Protein AF-A0A1Q3KNB9-F1 (afdb_monomer)

Foldseek 3Di:
DDPVLVVCLDPVQQDPQWAWDQAQDPQWTWTAHNVNQKIKIKGFAQAQAKDKDKDQQVQFPDFPDDKWKFKDAPPGRRHTDDQWDDDPRIIIHIAGHRMMMMIITGTHHPPDPPPDDDAPFKWWKAALVDSQWTWFADPFFIFIAGDAFPPQRRIWGWDDDPNFTWIATSVQWTFFDPVDFTITTHHDDDDQRRGWHWDDPPPQKTFTARSVNRWTWAFVVLDNDGGTTTTTHHCDDDPSNSRRIIHIDGHDDFDQDDDDDDEDAQDDDDDQWHWAAEAQWIKIFRRNWAFQWKWKAAPVRTTRDIDGDDDGMDIGGHHFHWIWIWTDTPPDPHIHIYIYGHD

Secondary structure (DSSP, 8-state):
--HHHHHHHHHTTS-TT-EEE--S-TTEEEEE-TTSSEEEEEEEE-SSS-EEEEEE-TTSSEESS--EEEEESSS-SSEEE--EEEETTEEEEEE-TTEEEEEEEEEE--S----S--TT-EEEEEETTEEEEEEEEETTEEEEEE--TT-TTT-EEEEEETTEEEEEETTS-EEE--SSSB-EEE-----GGG-EEEEE-STTEEEEEETTTS-EEEEGGG---TTPBEEEE---SSGGGGGG-EEEEEPPPPPBPP-----EE--SS--SEEEEEETTEEEEEESSS-EEEEEEEETT-BEEEEEE--SSEEEEE--SEEEEEEEEETT-SSPEEEEEEE-

Structure (mmCIF, N/CA/C/O backbone):
data_AF-A0A1Q3KNB9-F1
#
_entry.id   AF-A0A1Q3KNB9-F1
#
loop_
_atom_site.group_PDB
_atom_site.id
_atom_site.type_symbol
_atom_site.label_atom_id
_atom_site.label_alt_id
_atom_site.label_comp_id
_atom_site.label_asym_id
_atom_site.label_entity_id
_atom_site.label_seq_id
_atom_site.pdbx_PDB_ins_code
_atom_site.Cartn_x
_atom_site.Cartn_y
_atom_site.Cartn_z
_atom_site.occupancy
_atom_site.B_iso_or_equiv
_atom_site.auth_seq_id
_atom_site.auth_comp_id
_atom_site.auth_asym_id
_atom_site.auth_atom_id
_atom_site.pdbx_PDB_model_num
ATOM 1 N N . MET A 1 1 ? -2.555 -6.140 28.433 1.00 70.81 1 MET A N 1
ATOM 2 C CA . MET A 1 1 ? -3.844 -6.568 27.838 1.00 70.81 1 MET A CA 1
ATOM 3 C C . MET A 1 1 ? -4.033 -8.056 28.086 1.00 70.81 1 MET A C 1
ATOM 5 O O . MET A 1 1 ?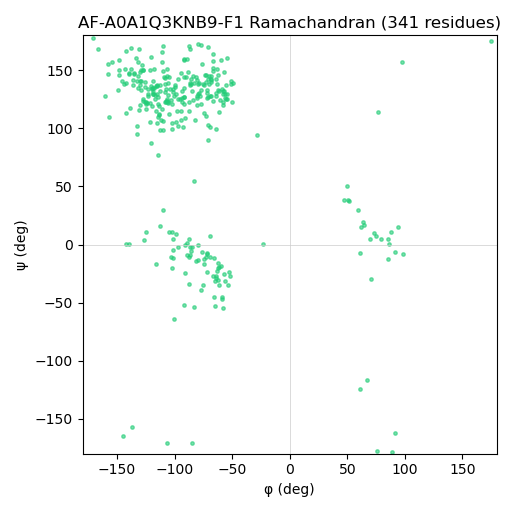 -3.045 -8.778 28.099 1.00 70.81 1 MET A O 1
ATOM 9 N N . LYS A 1 2 ? -5.262 -8.530 28.305 1.00 84.88 2 LYS A N 1
ATOM 10 C CA . LYS A 1 2 ? -5.523 -9.962 28.532 1.00 84.88 2 LYS A CA 1
ATOM 11 C C . LYS A 1 2 ? -5.488 -10.715 27.195 1.00 84.88 2 LYS A C 1
ATOM 13 O O . LYS A 1 2 ? -6.217 -10.350 26.274 1.00 84.88 2 LYS A O 1
ATOM 18 N N . ASN A 1 3 ? -4.697 -11.787 27.111 1.00 88.94 3 ASN A N 1
ATOM 19 C CA . ASN A 1 3 ? -4.468 -12.546 25.869 1.00 88.94 3 ASN A CA 1
ATOM 20 C C . ASN A 1 3 ? -5.758 -13.027 25.185 1.00 88.94 3 ASN A C 1
ATOM 22 O O . ASN A 1 3 ? -5.834 -13.031 23.959 1.00 88.94 3 ASN A O 1
ATOM 26 N N . TYR A 1 4 ? -6.779 -13.387 25.966 1.00 94.12 4 TYR A N 1
ATOM 27 C CA . TYR A 1 4 ? -8.090 -13.777 25.447 1.00 94.12 4 TYR A CA 1
ATOM 28 C C . TYR A 1 4 ? -8.726 -12.671 24.588 1.00 94.12 4 TYR A C 1
ATOM 30 O O . TYR A 1 4 ? -9.025 -12.894 23.418 1.00 94.12 4 TYR A O 1
ATOM 38 N N . TYR A 1 5 ? -8.857 -11.455 25.129 1.00 95.88 5 TYR A N 1
ATOM 39 C CA . TYR A 1 5 ? -9.492 -10.332 24.429 1.00 95.88 5 TYR A CA 1
ATOM 40 C C . TYR A 1 5 ? -8.637 -9.782 23.286 1.00 95.88 5 TYR A C 1
ATOM 42 O O . TYR A 1 5 ? -9.179 -9.189 22.360 1.00 95.88 5 TYR A O 1
ATOM 50 N N . VAL A 1 6 ? -7.317 -9.987 23.322 1.00 94.44 6 VAL A N 1
ATOM 51 C CA . VAL A 1 6 ? -6.433 -9.701 22.182 1.00 94.44 6 VAL A CA 1
ATOM 52 C C . VAL A 1 6 ? -6.767 -10.629 21.018 1.00 94.44 6 VAL A C 1
ATOM 54 O O . VAL A 1 6 ? -7.070 -10.155 19.931 1.00 94.44 6 VAL A O 1
ATOM 57 N N . ARG A 1 7 ? -6.795 -11.949 21.243 1.00 95.12 7 ARG A N 1
ATOM 58 C CA . ARG A 1 7 ? -7.129 -12.928 20.191 1.00 95.12 7 ARG A CA 1
ATOM 59 C C . ARG A 1 7 ? -8.572 -12.792 19.708 1.00 95.12 7 ARG A C 1
ATOM 61 O O . ARG A 1 7 ? -8.845 -13.038 18.532 1.00 95.12 7 ARG A O 1
ATOM 68 N N . GLN A 1 8 ? -9.482 -12.376 20.589 1.00 96.62 8 GLN A N 1
ATOM 69 C CA . GLN A 1 8 ? -10.882 -12.138 20.244 1.00 96.62 8 GLN A CA 1
ATOM 70 C C . GLN A 1 8 ? -11.044 -11.036 19.186 1.00 96.62 8 GLN A C 1
ATOM 72 O O . GLN A 1 8 ? -11.902 -11.184 18.324 1.00 96.62 8 GLN A O 1
ATOM 77 N N . GLN A 1 9 ? -10.199 -9.995 19.186 1.00 97.75 9 GLN A N 1
ATOM 78 C CA . GLN A 1 9 ? -10.240 -8.928 18.168 1.00 97.75 9 GLN A CA 1
ATOM 79 C C . GLN A 1 9 ? -9.954 -9.430 16.745 1.00 97.75 9 GLN A C 1
ATOM 81 O O . GLN A 1 9 ? -10.352 -8.799 15.780 1.00 97.75 9 GLN A O 1
ATOM 86 N N . PHE A 1 10 ? -9.317 -10.590 16.597 1.00 96.62 10 PHE A N 1
ATOM 87 C CA . PHE A 1 10 ? -9.066 -11.193 15.289 1.00 96.62 10 PHE A CA 1
ATOM 88 C C . PHE A 1 10 ? -10.078 -12.304 15.014 1.00 96.62 10 PHE A C 1
ATOM 90 O O . PHE A 1 10 ? -10.928 -12.192 14.137 1.00 96.62 10 PHE A O 1
ATOM 97 N N . SER A 1 11 ? -10.028 -13.361 15.825 1.00 94.69 11 SER A N 1
ATOM 98 C CA . SER A 1 11 ? -10.748 -14.619 15.579 1.00 94.69 11 SER A CA 1
ATOM 99 C C . SER A 1 11 ? -12.273 -14.497 15.584 1.00 94.69 11 SER A C 1
ATOM 101 O O . SER A 1 11 ? -12.941 -15.285 14.924 1.00 94.69 11 SER A O 1
ATOM 103 N N . ARG A 1 12 ? -12.842 -13.519 16.305 1.00 95.56 12 ARG A N 1
ATOM 104 C CA . ARG A 1 12 ? -14.296 -13.299 16.320 1.00 95.56 12 ARG A CA 1
ATOM 105 C C . ARG A 1 12 ? -14.797 -12.633 15.041 1.00 95.56 12 ARG A C 1
ATOM 107 O O . ARG A 1 12 ? -15.922 -12.899 14.633 1.00 95.56 12 ARG A O 1
ATOM 114 N N . TYR A 1 13 ? -14.000 -11.737 14.465 1.00 97.31 13 TYR A N 1
ATOM 115 C CA . TYR A 1 13 ? -14.427 -10.869 13.366 1.00 97.31 13 TYR A CA 1
ATOM 116 C C . TYR A 1 13 ? -13.908 -11.337 12.005 1.00 97.31 13 TYR A C 1
ATOM 118 O O . TYR A 1 13 ? -14.495 -10.991 10.989 1.00 97.31 13 TYR A O 1
ATOM 126 N N . ILE A 1 14 ? -12.858 -12.160 11.980 1.00 97.06 14 ILE A N 1
ATOM 127 C CA . ILE A 1 14 ? -12.287 -12.763 10.772 1.00 97.06 14 ILE A CA 1
ATOM 128 C C . ILE A 1 14 ? -12.497 -14.286 10.857 1.00 97.06 14 ILE A C 1
ATOM 130 O O . ILE A 1 14 ? -11.579 -15.014 11.249 1.00 97.06 14 ILE A O 1
ATOM 134 N N . PRO A 1 15 ? -13.721 -14.784 10.596 1.00 94.94 15 PRO A N 1
ATOM 135 C CA . PRO A 1 15 ? -14.014 -16.212 10.645 1.00 94.94 15 PRO A CA 1
ATOM 136 C C . PRO A 1 15 ? -13.372 -16.966 9.470 1.00 94.94 15 PRO A C 1
ATOM 138 O O . PRO A 1 15 ? -12.881 -16.381 8.502 1.00 94.94 15 PRO A O 1
ATOM 141 N N . ALA A 1 16 ? -13.410 -18.298 9.531 1.00 95.12 16 ALA A N 1
ATOM 142 C CA . ALA A 1 16 ? -12.996 -19.137 8.411 1.00 95.12 16 ALA A CA 1
ATOM 143 C C . ALA A 1 16 ? -13.777 -18.773 7.132 1.00 95.12 16 ALA A C 1
ATOM 145 O O . ALA A 1 16 ? -14.986 -18.547 7.179 1.00 95.12 16 ALA A O 1
ATOM 146 N N . GLY A 1 17 ? -13.075 -18.710 5.999 1.00 93.62 17 GLY A N 1
ATOM 147 C CA . GLY A 1 17 ? -13.625 -18.257 4.715 1.00 93.62 17 GLY A CA 1
ATOM 148 C C . GLY A 1 17 ? -13.459 -16.758 4.442 1.00 93.62 17 GLY A C 1
ATOM 149 O O . GLY A 1 17 ? -13.748 -16.316 3.335 1.00 93.62 17 GLY A O 1
ATOM 150 N N . SER A 1 18 ? -12.970 -15.972 5.407 1.00 95.31 18 SER A N 1
ATOM 151 C CA . SER A 1 18 ? -12.578 -14.584 5.160 1.00 95.31 18 SER A CA 1
ATOM 152 C C . SER A 1 18 ? -11.431 -14.482 4.154 1.00 95.31 18 SER A C 1
ATOM 154 O O . SER A 1 18 ? -10.518 -15.309 4.142 1.00 95.31 18 SER A O 1
ATOM 156 N N . ARG A 1 19 ? -11.448 -13.418 3.346 1.00 91.12 19 ARG A N 1
ATOM 157 C CA . ARG A 1 19 ? -10.404 -13.127 2.354 1.00 91.12 19 ARG A CA 1
ATOM 158 C C . ARG A 1 19 ? -9.611 -11.896 2.766 1.00 91.12 19 ARG A C 1
ATOM 160 O O . ARG A 1 19 ? -10.180 -10.808 2.825 1.00 91.12 19 ARG A O 1
ATOM 167 N N . PHE A 1 20 ? -8.320 -12.065 3.033 1.00 90.00 20 PHE A N 1
ATOM 168 C CA . PHE A 1 20 ? -7.433 -10.962 3.400 1.00 90.00 20 PHE A CA 1
ATOM 169 C C . PHE A 1 20 ? -7.221 -9.981 2.248 1.00 90.00 20 PHE A C 1
ATOM 171 O O . PHE A 1 20 ? -7.232 -10.361 1.078 1.00 90.00 20 PHE A O 1
ATOM 178 N N . LEU A 1 21 ? -7.016 -8.719 2.610 1.00 85.69 21 LEU A N 1
ATOM 179 C CA . LEU A 1 21 ? -6.666 -7.643 1.697 1.00 85.69 21 LEU A CA 1
ATOM 180 C C . LEU A 1 21 ? -5.271 -7.136 2.034 1.00 85.69 21 LEU A C 1
ATOM 182 O O . LEU A 1 21 ? -4.946 -6.925 3.204 1.00 85.69 21 LEU A O 1
ATOM 186 N N . ALA A 1 22 ? -4.461 -6.910 1.003 1.00 81.12 22 ALA A N 1
ATOM 187 C CA . ALA A 1 22 ? -3.197 -6.219 1.174 1.00 81.12 22 ALA A CA 1
ATOM 188 C C . ALA A 1 22 ? -3.456 -4.746 1.502 1.00 81.12 22 ALA A C 1
ATOM 190 O O . ALA A 1 22 ? -4.187 -4.055 0.791 1.00 81.12 22 ALA A O 1
ATOM 191 N N . ILE A 1 23 ? -2.841 -4.273 2.583 1.00 82.25 23 ILE A N 1
ATOM 192 C CA . ILE A 1 23 ? -2.896 -2.879 3.011 1.00 82.25 23 ILE A CA 1
ATOM 193 C C . ILE A 1 23 ? -1.471 -2.390 3.252 1.00 82.25 23 ILE A C 1
ATOM 195 O O . ILE A 1 23 ? -0.761 -3.050 4.006 1.00 82.25 23 ILE A O 1
ATOM 199 N N . PRO A 1 24 ? -1.142 -1.200 2.714 1.00 79.06 24 PRO A N 1
ATOM 200 C CA . PRO A 1 24 ? -0.106 -0.239 3.067 1.00 79.06 24 PRO A CA 1
ATOM 201 C C . PRO A 1 24 ? 0.554 -0.120 4.441 1.00 79.06 24 PRO A C 1
ATOM 203 O O . PRO A 1 24 ? 1.171 0.915 4.679 1.00 79.06 24 PRO A O 1
ATOM 206 N N . ASN A 1 25 ? 0.191 -0.947 5.422 1.00 81.31 25 ASN A N 1
ATOM 207 C CA . ASN A 1 25 ? 0.235 -0.583 6.832 1.00 81.31 25 ASN A CA 1
ATOM 208 C C . ASN A 1 25 ? 0.325 -1.812 7.752 1.00 81.31 25 ASN A C 1
ATOM 210 O O . ASN A 1 25 ? -0.654 -2.526 7.952 1.00 81.31 25 ASN A O 1
ATOM 214 N N . ASN A 1 26 ? 1.475 -2.006 8.388 1.00 81.81 26 ASN A N 1
ATOM 215 C CA . ASN A 1 26 ? 1.758 -3.088 9.336 1.00 81.81 26 ASN A CA 1
ATOM 216 C C . ASN A 1 26 ? 1.011 -3.000 10.670 1.00 81.81 26 ASN A C 1
ATOM 218 O O . ASN A 1 26 ? 1.030 -3.956 11.446 1.00 81.81 26 ASN A O 1
ATOM 222 N N . GLN A 1 27 ? 0.359 -1.876 10.957 1.00 88.25 27 GLN A N 1
ATOM 223 C CA . GLN A 1 27 ? -0.501 -1.715 12.122 1.00 88.25 27 GLN A CA 1
ATOM 224 C C . GLN A 1 27 ? -1.950 -2.085 11.805 1.00 88.25 27 GLN A C 1
ATOM 226 O O . GLN A 1 27 ? -2.795 -2.008 12.694 1.00 88.25 27 GLN A O 1
ATOM 231 N N . MET A 1 28 ? -2.265 -2.482 10.569 1.00 90.69 28 MET A N 1
ATOM 232 C CA . MET A 1 28 ? -3.614 -2.847 10.165 1.00 90.69 28 MET A CA 1
ATOM 233 C C . MET A 1 28 ? -3.650 -4.185 9.437 1.00 90.69 28 MET A C 1
ATOM 235 O O . MET A 1 28 ? -2.815 -4.512 8.602 1.00 90.69 28 MET A O 1
ATOM 239 N N . LEU A 1 29 ? -4.691 -4.947 9.735 1.00 93.44 29 LEU A N 1
ATOM 240 C CA . LEU A 1 29 ? -5.083 -6.132 8.992 1.00 93.44 29 LEU A CA 1
ATOM 241 C C . LEU A 1 29 ? -6.488 -5.899 8.467 1.00 93.44 29 LEU A C 1
ATOM 243 O O . LEU A 1 29 ? -7.345 -5.471 9.238 1.00 93.44 29 LEU A O 1
ATOM 247 N N . ALA A 1 30 ? -6.747 -6.222 7.203 1.00 93.69 30 ALA A N 1
ATOM 248 C CA . ALA A 1 30 ? -8.111 -6.229 6.704 1.00 93.69 30 ALA A CA 1
ATOM 249 C C . ALA A 1 30 ? -8.483 -7.513 5.992 1.00 93.69 30 ALA A C 1
ATOM 251 O O . ALA A 1 30 ? -7.654 -8.171 5.364 1.00 93.69 30 ALA A O 1
ATOM 252 N N . ALA A 1 31 ? -9.765 -7.836 6.082 1.00 95.38 31 ALA A N 1
ATOM 253 C CA . ALA A 1 31 ? -10.358 -8.950 5.381 1.00 95.38 31 ALA A CA 1
ATOM 254 C C . ALA A 1 31 ? -11.809 -8.651 5.020 1.00 95.38 31 ALA A C 1
ATOM 256 O O . ALA A 1 31 ? -12.520 -7.964 5.754 1.00 95.38 31 ALA A O 1
ATOM 257 N N . PHE A 1 32 ? -12.269 -9.228 3.917 1.00 93.81 32 PHE A N 1
ATOM 258 C CA . PHE A 1 32 ? -13.696 -9.405 3.703 1.00 93.81 32 PHE A CA 1
ATOM 259 C C . PHE A 1 32 ? -14.230 -10.520 4.600 1.00 93.81 32 PHE A C 1
ATOM 261 O O . PHE A 1 32 ? -13.553 -11.529 4.840 1.00 93.81 32 PHE A O 1
ATOM 268 N N . THR A 1 33 ? -15.468 -10.366 5.059 1.00 94.88 33 THR A N 1
ATOM 269 C CA . THR A 1 33 ? -16.251 -11.487 5.588 1.00 94.88 33 THR A CA 1
ATOM 270 C C . THR A 1 33 ? -16.440 -12.565 4.512 1.00 94.88 33 THR A C 1
ATOM 272 O O . THR A 1 33 ? -16.339 -12.260 3.321 1.00 94.88 33 THR A O 1
ATOM 275 N N . PRO A 1 34 ? -16.733 -13.825 4.888 1.00 93.94 34 PRO A N 1
ATOM 276 C CA . PRO A 1 34 ? -16.958 -14.898 3.914 1.00 93.94 34 PRO A CA 1
ATOM 277 C C . PRO A 1 34 ? -18.071 -14.595 2.899 1.00 93.94 34 PRO A C 1
ATOM 279 O O . PRO A 1 34 ? -17.991 -15.019 1.752 1.00 93.94 34 PRO A O 1
ATOM 282 N N . SER A 1 35 ? -19.094 -13.838 3.304 1.00 92.12 35 SER A N 1
ATOM 283 C CA . SER A 1 35 ? -20.177 -13.369 2.430 1.00 92.12 35 SER A CA 1
ATOM 284 C C . SER A 1 35 ? -19.761 -12.228 1.494 1.00 92.12 35 SER A C 1
ATOM 286 O O . SER A 1 35 ? -20.464 -11.953 0.526 1.00 92.12 35 SER A O 1
ATOM 288 N N . GLY A 1 36 ? -18.644 -11.546 1.770 1.00 90.69 36 GLY A N 1
ATOM 289 C CA . GLY A 1 36 ? -18.188 -10.378 1.014 1.00 90.69 36 GLY A CA 1
ATOM 290 C C . GLY A 1 36 ? -19.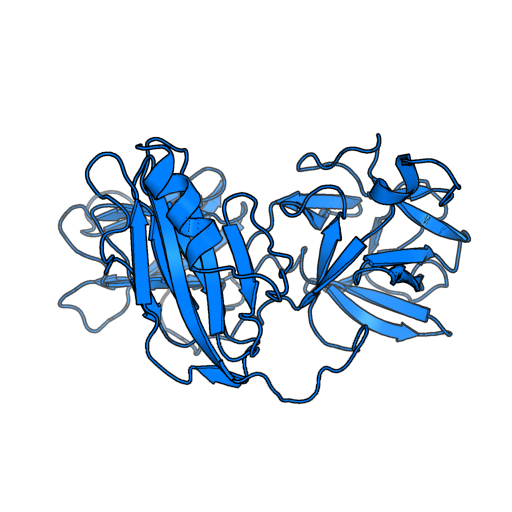001 -9.100 1.256 1.00 90.69 36 GLY A C 1
ATOM 291 O O . GLY A 1 36 ? -18.805 -8.121 0.540 1.00 90.69 36 GLY A O 1
ATOM 292 N N . ASP A 1 37 ? -19.895 -9.095 2.247 1.00 93.50 37 ASP A N 1
ATOM 293 C CA . ASP A 1 37 ? -20.788 -7.970 2.577 1.00 93.50 37 ASP A CA 1
ATOM 294 C C . ASP A 1 37 ? -20.181 -6.949 3.550 1.00 93.50 37 ASP A C 1
ATOM 296 O O . ASP A 1 37 ? -20.750 -5.881 3.779 1.00 93.50 37 ASP A O 1
ATOM 300 N N . SER A 1 38 ? -19.040 -7.279 4.154 1.00 95.81 38 SER A N 1
ATOM 301 C CA . SER A 1 38 ? -18.413 -6.452 5.173 1.00 95.81 38 SER A CA 1
ATOM 302 C C . SER A 1 38 ? -16.901 -6.481 5.033 1.00 95.81 38 SER A C 1
ATOM 304 O O . SER A 1 38 ? -16.286 -7.529 4.827 1.00 95.81 38 SER A O 1
ATOM 306 N N . LEU A 1 39 ? -16.300 -5.310 5.205 1.00 96.19 39 LEU A N 1
ATOM 307 C CA . LEU A 1 39 ? -14.877 -5.143 5.427 1.00 96.19 39 LEU A CA 1
ATOM 308 C C . LEU A 1 39 ? -14.619 -5.140 6.936 1.00 96.19 39 LEU A C 1
ATOM 310 O O . LEU A 1 39 ? -15.211 -4.357 7.679 1.00 96.19 39 LEU A O 1
ATOM 314 N N . VAL A 1 40 ? -13.716 -5.998 7.388 1.00 97.94 40 VAL A N 1
ATOM 315 C CA . VAL A 1 40 ? -13.225 -6.028 8.765 1.00 97.94 40 VAL A CA 1
ATOM 316 C C . VAL A 1 40 ? -11.813 -5.480 8.766 1.00 97.94 40 VAL A C 1
ATOM 318 O O . VAL A 1 40 ? -10.971 -5.991 8.035 1.00 97.94 40 VAL A O 1
ATOM 321 N N . VAL A 1 41 ? -11.553 -4.464 9.588 1.00 97.12 41 VAL A N 1
ATOM 322 C CA . VAL A 1 41 ? -10.218 -3.889 9.779 1.00 97.12 41 VAL A CA 1
ATOM 323 C C . VAL A 1 41 ? -9.832 -3.984 11.246 1.00 97.12 41 VAL A C 1
ATOM 325 O O . VAL A 1 41 ? -10.522 -3.447 12.107 1.00 97.12 41 VAL A O 1
ATOM 328 N N . VAL A 1 42 ? -8.718 -4.648 11.537 1.00 97.62 42 VAL A N 1
ATOM 329 C CA . VAL A 1 42 ? -8.130 -4.729 12.875 1.00 97.62 42 VAL A CA 1
ATOM 330 C C . VAL A 1 42 ? -6.917 -3.811 12.917 1.00 97.62 42 VAL A C 1
ATOM 332 O O . VAL A 1 42 ? -5.918 -4.084 12.258 1.00 97.62 42 VAL A O 1
ATOM 335 N N . ALA A 1 43 ? -7.004 -2.729 13.687 1.00 95.94 43 ALA A N 1
ATOM 336 C CA . ALA A 1 43 ? -5.924 -1.774 13.897 1.00 95.94 43 ALA A CA 1
ATOM 337 C C . ALA A 1 43 ? -5.234 -2.025 15.245 1.00 95.94 43 ALA A C 1
ATOM 339 O O . ALA A 1 43 ? -5.887 -2.087 16.290 1.00 95.94 43 ALA A O 1
ATOM 340 N N . VAL A 1 44 ? -3.910 -2.155 15.228 1.00 94.69 44 VAL A N 1
ATOM 341 C CA . VAL A 1 44 ? -3.060 -2.443 16.386 1.00 94.69 44 VAL A CA 1
ATOM 342 C C . VAL A 1 44 ? -2.181 -1.235 16.677 1.00 94.69 44 VAL A C 1
ATOM 344 O O . VAL A 1 44 ? -1.240 -0.943 15.946 1.00 94.69 44 VAL A O 1
ATOM 347 N N . ASN A 1 45 ? -2.426 -0.579 17.806 1.00 93.12 45 ASN A N 1
ATOM 348 C CA . ASN A 1 45 ? -1.534 0.445 18.322 1.00 93.12 45 ASN A CA 1
ATOM 349 C C . ASN A 1 45 ? -0.699 -0.133 19.468 1.00 93.12 45 ASN A C 1
ATOM 351 O O . ASN A 1 45 ? -1.147 -0.246 20.610 1.00 93.12 45 ASN A O 1
ATOM 355 N N . ASN A 1 46 ? 0.535 -0.512 19.150 1.00 90.25 46 ASN A N 1
ATOM 356 C CA . ASN A 1 46 ? 1.521 -1.015 20.105 1.00 90.25 46 ASN A CA 1
ATOM 357 C C . ASN A 1 46 ? 2.380 0.096 20.738 1.00 90.25 46 ASN A C 1
ATOM 359 O O . ASN A 1 46 ? 3.257 -0.215 21.547 1.00 90.25 46 ASN A O 1
ATOM 363 N N . THR A 1 47 ? 2.127 1.359 20.392 1.00 86.88 47 THR A N 1
ATOM 364 C CA . THR A 1 47 ? 2.859 2.522 20.900 1.00 86.88 47 THR A CA 1
ATOM 365 C C . THR A 1 47 ? 2.262 3.033 22.213 1.00 86.88 47 THR A C 1
ATOM 367 O O . THR A 1 47 ? 1.156 2.651 22.611 1.00 86.88 47 THR A O 1
ATOM 370 N N . ASP A 1 48 ? 2.991 3.929 22.876 1.00 83.19 48 ASP A N 1
ATOM 371 C CA . ASP A 1 48 ? 2.543 4.616 24.093 1.00 83.19 48 ASP A CA 1
ATOM 372 C C . ASP A 1 48 ? 1.746 5.903 23.807 1.00 83.19 48 ASP A C 1
ATOM 374 O O . ASP A 1 48 ? 1.339 6.604 24.730 1.00 83.19 48 ASP A O 1
ATOM 378 N N . MET A 1 49 ? 1.473 6.197 22.532 1.00 78.31 49 MET A N 1
ATOM 379 C CA . MET A 1 49 ? 0.722 7.372 22.090 1.00 78.31 49 MET A CA 1
ATOM 380 C C . MET A 1 49 ? -0.557 6.958 21.366 1.00 78.31 49 MET A C 1
ATOM 382 O O . MET A 1 49 ? -0.618 5.905 20.742 1.00 78.31 49 MET A O 1
ATOM 386 N N . SER A 1 50 ? -1.601 7.788 21.419 1.00 80.25 50 SER A N 1
ATOM 387 C CA . SER A 1 50 ? -2.790 7.574 20.585 1.00 80.25 50 SER A CA 1
ATOM 388 C C . SER A 1 50 ? -2.451 7.806 19.111 1.00 80.25 50 SER A C 1
ATOM 390 O O . SER A 1 50 ? -1.738 8.753 18.787 1.00 80.25 50 SER A O 1
ATOM 392 N N . GLN A 1 51 ? -3.025 6.996 18.226 1.00 79.19 51 GLN A N 1
ATOM 393 C CA . GLN A 1 51 ? -2.928 7.149 16.776 1.00 79.19 51 GLN A CA 1
ATOM 394 C C . GLN A 1 51 ? -4.322 7.332 16.161 1.00 79.19 51 GLN A C 1
ATOM 396 O O . GLN A 1 51 ? -5.344 7.044 16.793 1.00 79.19 51 GLN A O 1
ATOM 401 N N . VAL A 1 52 ? -4.363 7.860 14.938 1.00 77.81 52 VAL A N 1
ATOM 402 C CA . VAL A 1 52 ? -5.570 7.948 14.112 1.00 77.81 52 VAL A CA 1
ATOM 403 C C . VAL A 1 52 ? -5.235 7.339 12.761 1.00 77.81 52 VAL A C 1
ATOM 405 O O . VAL A 1 52 ? -4.297 7.779 12.100 1.00 77.81 52 VAL A O 1
ATOM 408 N N . HIS A 1 53 ? -6.000 6.330 12.359 1.00 82.44 53 HIS A N 1
ATOM 409 C CA . HIS A 1 53 ? -5.893 5.721 11.039 1.00 82.44 53 HIS A CA 1
ATOM 410 C C . HIS A 1 53 ? -7.011 6.258 10.150 1.00 82.44 53 HIS A C 1
ATOM 412 O O . HIS A 1 53 ? -8.161 6.316 10.582 1.00 82.44 53 HIS A O 1
ATOM 418 N N . ALA A 1 54 ? -6.676 6.643 8.922 1.00 78.75 54 ALA A N 1
ATOM 419 C CA . ALA A 1 54 ? -7.637 7.044 7.903 1.00 78.75 54 ALA A CA 1
ATOM 420 C C . ALA A 1 54 ? -7.746 5.928 6.860 1.00 78.75 54 ALA A C 1
ATOM 422 O O . ALA A 1 54 ? -6.743 5.520 6.276 1.00 78.75 54 ALA A O 1
ATOM 423 N N . MET A 1 55 ? -8.958 5.426 6.648 1.00 83.25 55 MET A N 1
ATOM 424 C CA . MET A 1 55 ? -9.251 4.361 5.692 1.00 83.25 55 MET A CA 1
ATOM 425 C C . MET A 1 55 ? -10.114 4.949 4.583 1.00 83.25 55 MET A C 1
ATOM 427 O O . MET A 1 55 ? -11.262 5.310 4.838 1.00 83.25 55 MET A O 1
ATOM 431 N N . ASP A 1 56 ? -9.580 5.068 3.369 1.00 79.50 56 ASP A N 1
ATOM 432 C CA . ASP A 1 56 ? -10.400 5.472 2.229 1.00 79.50 56 ASP A CA 1
ATOM 433 C C . ASP A 1 56 ? -11.190 4.275 1.693 1.00 79.50 56 ASP A C 1
ATOM 435 O O . ASP A 1 56 ? -10.631 3.263 1.272 1.00 79.50 56 ASP A O 1
ATOM 439 N N . LEU A 1 57 ? -12.511 4.409 1.725 1.00 84.38 57 LEU A N 1
ATOM 440 C CA . LEU A 1 57 ? -13.483 3.421 1.281 1.00 84.38 57 LEU A CA 1
ATOM 441 C C . LEU A 1 57 ? -13.994 3.722 -0.136 1.00 84.38 57 LEU A C 1
ATOM 443 O O . LEU A 1 57 ? -14.940 3.085 -0.588 1.00 84.38 57 LEU A O 1
ATOM 447 N N . SER A 1 58 ? -13.386 4.681 -0.846 1.00 78.69 58 SER A N 1
ATOM 448 C CA . SER A 1 58 ? -13.786 5.099 -2.199 1.00 78.69 58 SER A CA 1
ATOM 449 C C . SER A 1 58 ? -13.688 4.000 -3.260 1.00 78.69 58 SER A C 1
ATOM 451 O O . SER A 1 58 ? -14.328 4.106 -4.302 1.00 78.69 58 SER A O 1
ATOM 453 N N . LEU A 1 59 ? -12.917 2.939 -2.997 1.00 78.12 59 LEU A N 1
ATOM 454 C CA . LEU A 1 59 ? -12.831 1.760 -3.863 1.00 78.12 59 LEU A CA 1
ATOM 455 C C . LEU A 1 59 ? -14.071 0.856 -3.780 1.00 78.12 59 LEU A C 1
ATOM 457 O O . LEU A 1 59 ? -14.218 -0.050 -4.599 1.00 78.12 59 LEU A O 1
ATOM 461 N N . PHE A 1 60 ? -14.938 1.065 -2.787 1.00 84.56 60 PHE A N 1
ATOM 462 C CA . PHE A 1 60 ? -16.206 0.359 -2.658 1.00 84.56 60 PHE A CA 1
ATOM 463 C C . PHE A 1 60 ? -17.329 1.172 -3.290 1.00 84.56 60 PHE A C 1
ATOM 465 O O . PHE A 1 60 ? -17.340 2.400 -3.221 1.00 84.56 60 PHE A O 1
ATOM 472 N N . LYS A 1 61 ? -18.322 0.470 -3.841 1.00 86.44 61 LYS A N 1
ATOM 473 C CA . LYS A 1 61 ? -19.486 1.093 -4.473 1.00 86.44 61 LYS A CA 1
ATOM 474 C C . LYS A 1 61 ? -20.236 1.991 -3.492 1.00 86.44 61 LYS A C 1
ATOM 476 O O . LYS A 1 61 ? -20.605 3.116 -3.816 1.00 86.44 61 LYS A O 1
ATOM 481 N N . SER A 1 62 ? -20.485 1.473 -2.292 1.00 88.06 62 SER A N 1
ATOM 482 C CA . SER A 1 62 ? -21.135 2.203 -1.205 1.00 88.06 62 SER A CA 1
ATOM 483 C C . SER A 1 62 ? -20.989 1.460 0.120 1.00 88.06 62 SER A C 1
ATOM 485 O O . SER A 1 62 ? -20.645 0.279 0.154 1.00 88.06 62 SER A O 1
ATOM 487 N N . LEU A 1 63 ? -21.322 2.134 1.220 1.00 92.44 63 LEU A N 1
ATOM 488 C CA . LEU A 1 63 ? -21.588 1.473 2.496 1.00 92.44 63 LEU A CA 1
ATOM 489 C C . LEU A 1 63 ? -23.055 1.033 2.535 1.00 92.44 63 LEU A C 1
ATOM 491 O O . LEU A 1 63 ? -23.931 1.740 2.036 1.00 92.44 63 LEU A O 1
ATOM 495 N N . THR A 1 64 ? -23.323 -0.131 3.119 1.00 94.31 64 THR A N 1
ATOM 496 C CA . THR A 1 64 ? -24.683 -0.695 3.265 1.00 94.31 64 THR A CA 1
ATOM 497 C C . THR A 1 64 ? -25.250 -0.510 4.673 1.00 94.31 64 THR A C 1
ATOM 499 O O . THR A 1 64 ? -26.410 -0.819 4.930 1.00 94.31 64 THR A O 1
ATOM 502 N N . GLY A 1 65 ? -24.445 0.030 5.587 1.00 93.19 65 GLY A N 1
ATOM 503 C CA . GLY A 1 65 ? -24.802 0.279 6.974 1.00 93.19 65 GLY A CA 1
ATOM 504 C C . GLY A 1 65 ? -23.734 1.100 7.688 1.00 93.19 65 GLY A C 1
ATOM 505 O O . GLY A 1 65 ? -22.697 1.444 7.118 1.00 93.19 65 GLY A O 1
ATOM 506 N N . ASN A 1 66 ? -23.991 1.420 8.955 1.00 93.12 66 ASN A N 1
ATOM 507 C CA . ASN A 1 66 ? -23.041 2.173 9.768 1.00 93.12 66 ASN A CA 1
ATOM 508 C C . ASN A 1 66 ? -21.871 1.277 10.204 1.00 93.12 66 ASN A C 1
ATOM 510 O O . ASN A 1 66 ? -22.116 0.150 10.647 1.00 93.12 66 ASN A O 1
ATOM 514 N N . PRO A 1 67 ? -20.621 1.776 10.163 1.00 96.50 67 PRO A N 1
ATOM 515 C CA . PRO A 1 67 ? -19.502 1.085 10.783 1.00 96.50 67 PRO A CA 1
ATOM 516 C C . PRO A 1 67 ? -19.749 0.856 12.277 1.00 96.50 67 PRO A C 1
ATOM 518 O O . PRO A 1 67 ? -20.385 1.663 12.960 1.00 96.50 67 PRO A O 1
ATOM 521 N N . SER A 1 68 ? -19.205 -0.236 12.800 1.00 97.56 68 SER A N 1
ATOM 522 C CA . SER A 1 68 ? -19.186 -0.530 14.232 1.00 97.56 68 SER A CA 1
ATOM 523 C C . SER A 1 68 ? -17.775 -0.897 14.662 1.00 97.56 68 SER A C 1
ATOM 525 O O . SER A 1 68 ? -17.020 -1.450 13.867 1.00 97.56 68 SER A O 1
ATOM 527 N N . ALA A 1 69 ? -17.405 -0.583 15.903 1.00 98.19 69 ALA A N 1
ATOM 528 C CA . ALA A 1 69 ? -16.064 -0.853 16.399 1.00 98.19 69 ALA A CA 1
ATOM 529 C C . ALA A 1 69 ? -16.067 -1.471 17.798 1.00 98.19 69 ALA A C 1
ATOM 531 O O . ALA A 1 69 ? -16.905 -1.145 18.646 1.00 98.19 69 ALA A O 1
ATOM 532 N N . THR A 1 70 ? -15.078 -2.323 18.055 1.00 98.44 70 THR A N 1
ATOM 533 C CA . THR A 1 70 ? -14.745 -2.824 19.389 1.00 98.44 70 THR A CA 1
ATOM 534 C C . THR A 1 70 ? -13.278 -2.624 19.702 1.00 98.44 70 THR A C 1
ATOM 536 O O . THR A 1 70 ? -12.438 -2.690 18.812 1.00 98.44 70 THR A O 1
ATOM 539 N N . ARG A 1 71 ? -12.947 -2.440 20.980 1.00 98.25 71 ARG A N 1
ATOM 540 C CA . ARG A 1 71 ? -11.583 -2.180 21.432 1.00 98.25 71 ARG A CA 1
ATOM 541 C C . ARG A 1 71 ? -11.181 -3.036 22.624 1.00 98.25 71 ARG A C 1
ATOM 543 O O . ARG A 1 71 ? -11.963 -3.292 23.539 1.00 98.25 71 ARG A O 1
ATOM 550 N N . THR A 1 72 ? -9.933 -3.481 22.593 1.00 98.19 72 THR A N 1
ATOM 551 C CA . THR A 1 72 ? -9.236 -4.103 23.716 1.00 98.19 72 THR A CA 1
ATOM 552 C C . THR A 1 72 ? -8.059 -3.210 24.084 1.00 98.19 72 THR A C 1
ATOM 554 O O . THR A 1 72 ? -7.272 -2.843 23.216 1.00 98.19 72 THR A O 1
ATOM 557 N N . SER A 1 73 ? -7.937 -2.862 25.362 1.00 96.12 73 SER A N 1
ATOM 558 C CA . SER A 1 73 ? -6.875 -2.005 25.898 1.00 96.12 73 SER A CA 1
ATOM 559 C C . SER A 1 73 ? -6.482 -2.465 27.310 1.00 96.12 73 SER A C 1
ATOM 561 O O . SER A 1 73 ? -6.775 -3.594 27.719 1.00 96.12 73 SER A O 1
ATOM 563 N N . GLY A 1 74 ? -5.771 -1.626 28.068 1.00 94.12 74 GLY A N 1
ATOM 564 C CA . GLY A 1 74 ? -5.499 -1.886 29.486 1.00 94.12 74 GLY A CA 1
ATOM 565 C C . GLY A 1 74 ? -6.769 -1.949 30.344 1.00 94.12 74 GLY A C 1
ATOM 566 O O . GLY A 1 74 ? -6.806 -2.703 31.315 1.00 94.12 74 GLY A O 1
ATOM 567 N N . THR A 1 75 ? -7.811 -1.206 29.962 1.00 94.12 75 THR A N 1
ATOM 568 C CA . THR A 1 75 ? -9.065 -1.058 30.718 1.00 94.12 75 THR A CA 1
ATOM 569 C C . THR A 1 75 ? -10.285 -1.615 29.983 1.00 94.12 75 THR A C 1
ATOM 571 O O . THR A 1 75 ? -11.301 -1.898 30.613 1.00 94.12 75 THR A O 1
ATOM 574 N N . GLU A 1 76 ? -10.193 -1.837 28.672 1.00 97.00 76 GLU A N 1
ATOM 575 C CA . GLU A 1 76 ? -11.295 -2.332 27.844 1.00 97.00 76 GLU A CA 1
ATOM 576 C C . GLU A 1 76 ? -11.064 -3.782 27.416 1.00 97.00 76 GLU A C 1
ATOM 578 O O . GLU A 1 76 ? -9.968 -4.169 27.010 1.00 97.00 76 GLU A O 1
ATOM 583 N N . ASN A 1 77 ? -12.122 -4.589 27.467 1.00 97.50 77 ASN A N 1
ATOM 584 C CA . ASN A 1 77 ? -12.091 -6.008 27.123 1.00 97.50 77 ASN A CA 1
ATOM 585 C C . ASN A 1 77 ? -13.077 -6.278 25.977 1.00 97.50 77 ASN A C 1
ATOM 587 O O . ASN A 1 77 ? -14.240 -6.573 26.240 1.00 97.50 77 ASN A O 1
ATOM 591 N N . ASN A 1 78 ? -12.627 -6.131 24.723 1.00 97.31 78 ASN A N 1
ATOM 592 C CA . ASN A 1 78 ? -13.484 -6.172 23.528 1.00 97.31 78 ASN A CA 1
ATOM 593 C C . ASN A 1 78 ? -14.758 -5.308 23.675 1.00 97.31 78 ASN A C 1
ATOM 595 O O . ASN A 1 78 ? -15.856 -5.703 23.284 1.00 97.31 78 ASN A O 1
ATOM 599 N N . ALA A 1 79 ? -14.613 -4.143 24.307 1.00 97.94 79 ALA A N 1
ATOM 600 C CA . ALA A 1 79 ? -15.717 -3.240 24.591 1.00 97.94 79 ALA A CA 1
ATOM 601 C C . ALA A 1 79 ? -16.131 -2.495 23.319 1.00 97.94 79 ALA A C 1
ATOM 603 O O . ALA A 1 79 ? -15.315 -2.310 22.419 1.00 97.94 79 ALA A O 1
ATOM 604 N N . LYS A 1 80 ? -17.381 -2.030 23.247 1.00 98.06 80 LYS A N 1
ATOM 605 C CA . LYS A 1 80 ? -17.825 -1.146 22.162 1.00 98.06 80 LYS A CA 1
ATOM 606 C C . LYS A 1 80 ? -16.959 0.117 22.142 1.00 98.06 80 LYS A C 1
ATOM 608 O O . LYS A 1 80 ? -16.814 0.771 23.170 1.00 98.06 80 LYS A O 1
ATOM 613 N N . ALA A 1 81 ? -16.433 0.465 20.974 1.00 96.56 81 ALA A N 1
ATOM 614 C CA . ALA A 1 81 ? -15.699 1.700 20.739 1.00 96.56 81 ALA A CA 1
ATOM 615 C C . ALA A 1 81 ? -16.532 2.641 19.865 1.00 96.56 81 ALA A C 1
ATOM 617 O O . ALA A 1 81 ? -17.258 2.196 18.977 1.00 96.56 81 ALA A O 1
ATOM 618 N N . THR A 1 82 ? -16.431 3.942 20.123 1.00 93.12 82 THR A N 1
ATOM 619 C CA . THR A 1 82 ? -17.153 4.996 19.385 1.00 93.12 82 THR A CA 1
ATOM 620 C C . THR A 1 82 ? -16.219 6.076 18.850 1.00 93.12 82 THR A C 1
ATOM 622 O O . THR A 1 82 ? -16.680 7.058 18.281 1.00 93.12 82 THR A O 1
ATOM 625 N N . ASP A 1 83 ? -14.908 5.905 19.027 1.00 85.56 83 ASP A N 1
ATOM 626 C CA . ASP A 1 83 ? -13.888 6.868 18.612 1.00 85.56 83 ASP A CA 1
ATOM 627 C C . ASP A 1 83 ? -13.542 6.697 17.122 1.00 85.56 83 ASP A C 1
ATOM 629 O O . ASP A 1 83 ? -12.388 6.473 16.749 1.00 85.56 83 ASP A O 1
ATOM 633 N N . PHE A 1 84 ? -14.562 6.745 16.267 1.00 86.62 84 PHE A N 1
ATOM 634 C CA . PHE A 1 84 ? -14.414 6.719 14.819 1.00 86.62 84 PHE A CA 1
ATOM 635 C C . PHE A 1 84 ? -15.437 7.630 14.147 1.00 86.62 84 PHE A C 1
ATOM 637 O O . PHE A 1 84 ? -16.545 7.819 14.652 1.00 86.62 84 PHE A O 1
ATOM 644 N N . THR A 1 85 ? -15.081 8.167 12.986 1.00 80.69 85 THR A N 1
ATOM 645 C CA . THR A 1 85 ? -15.953 9.042 12.201 1.00 80.69 85 THR A CA 1
ATOM 646 C C . THR A 1 85 ? -15.782 8.825 10.714 1.00 80.69 85 THR A C 1
ATOM 648 O O . THR A 1 85 ? -14.676 8.667 10.205 1.00 80.69 85 THR A O 1
ATOM 651 N N . LEU A 1 86 ? -16.909 8.816 10.007 1.00 76.56 86 LEU A N 1
ATOM 652 C CA . LEU A 1 86 ? -16.945 8.744 8.556 1.00 76.56 86 LEU A CA 1
ATOM 653 C C . LEU A 1 86 ? -17.121 10.158 7.997 1.00 76.56 86 LEU A C 1
ATOM 655 O O . LEU A 1 86 ? -18.161 10.785 8.195 1.00 76.56 86 LEU A O 1
ATOM 659 N N . SER A 1 87 ? -16.108 10.645 7.289 1.00 71.75 87 SER A N 1
ATOM 660 C CA . SER A 1 87 ? -16.122 11.927 6.586 1.00 71.75 87 SER A CA 1
ATOM 661 C C . SER A 1 87 ? -16.072 11.660 5.078 1.00 71.75 87 SER A C 1
ATOM 663 O O . SER A 1 87 ? -15.017 11.407 4.499 1.00 71.75 87 SER A O 1
ATOM 665 N N . GLY A 1 88 ? -17.233 11.691 4.416 1.00 73.56 88 GLY A N 1
ATOM 666 C CA . GLY A 1 88 ? -17.340 11.307 3.004 1.00 73.56 88 GLY A CA 1
ATOM 667 C C . GLY A 1 88 ? -17.081 9.809 2.816 1.00 73.56 88 GLY A C 1
ATOM 668 O O . GLY A 1 88 ? -17.842 8.996 3.327 1.00 73.56 88 GLY A O 1
ATOM 669 N N . SER A 1 89 ? -16.017 9.452 2.089 1.00 74.50 89 SER A N 1
ATOM 670 C CA . SER A 1 89 ? -15.574 8.057 1.915 1.00 74.50 89 SER A CA 1
ATOM 671 C C . SER A 1 89 ? -14.458 7.647 2.876 1.00 74.50 89 SER A C 1
ATOM 673 O O . SER A 1 89 ? -14.037 6.498 2.840 1.00 74.50 89 SER A O 1
ATOM 675 N N . VAL A 1 90 ? -13.967 8.553 3.726 1.00 79.56 90 VAL A N 1
ATOM 676 C CA . VAL A 1 90 ? -12.824 8.277 4.602 1.00 79.56 90 VAL A CA 1
ATOM 677 C C . VAL A 1 90 ? -13.305 8.003 6.021 1.00 79.56 90 VAL A C 1
ATOM 679 O O . VAL A 1 90 ? -13.956 8.844 6.643 1.00 79.56 90 VAL A O 1
ATOM 682 N N . LEU A 1 91 ? -12.985 6.816 6.533 1.00 82.12 91 LEU A N 1
ATOM 683 C CA . LEU A 1 91 ? -13.246 6.417 7.910 1.00 82.12 91 LEU A CA 1
ATOM 684 C C . LEU A 1 91 ? -12.007 6.683 8.768 1.00 82.12 91 LEU A C 1
ATOM 686 O O . LEU A 1 91 ? -10.963 6.059 8.581 1.00 82.12 91 LEU A O 1
ATOM 690 N N . HIS A 1 92 ? -12.133 7.595 9.724 1.00 81.00 92 HIS A N 1
ATOM 691 C CA . HIS A 1 92 ? -11.109 7.886 10.719 1.00 81.00 92 HIS A CA 1
ATOM 692 C C . HIS A 1 92 ? -11.352 7.033 11.954 1.00 81.00 92 HIS A C 1
ATOM 694 O O . HIS A 1 92 ? -12.444 7.056 12.513 1.00 81.00 92 HIS A O 1
ATOM 700 N N . VAL A 1 93 ? -10.338 6.299 12.400 1.00 85.69 93 VAL A N 1
ATOM 701 C CA . VAL A 1 93 ? -10.413 5.419 13.569 1.00 85.69 93 VAL A CA 1
ATOM 702 C C . VAL A 1 93 ? -9.312 5.808 14.538 1.00 85.69 93 VAL A C 1
ATOM 704 O O . VAL A 1 93 ? -8.127 5.686 14.222 1.00 85.69 93 VAL A O 1
ATOM 707 N N . LYS A 1 94 ? -9.690 6.259 15.734 1.00 84.50 94 LYS A N 1
ATOM 708 C CA . LYS A 1 94 ? -8.736 6.552 16.800 1.00 84.50 94 LYS A CA 1
ATOM 709 C C . LYS A 1 94 ? -8.398 5.274 17.562 1.00 84.50 94 LYS A C 1
ATOM 711 O O . LYS A 1 94 ? -9.264 4.602 18.125 1.00 84.50 94 LYS A O 1
ATOM 716 N N . THR A 1 95 ? -7.111 4.973 17.631 1.00 87.56 95 THR A N 1
ATOM 717 C CA . THR A 1 95 ? -6.548 3.866 18.402 1.00 87.56 95 THR A CA 1
ATOM 718 C C . THR A 1 95 ? -5.778 4.444 19.592 1.00 87.56 95 THR A C 1
ATOM 720 O O . THR A 1 95 ? -4.703 5.021 19.419 1.00 87.56 95 THR A O 1
ATOM 723 N N . PRO A 1 96 ? -6.303 4.345 20.827 1.00 89.12 96 PRO A N 1
ATOM 724 C CA . PRO A 1 96 ? -5.553 4.709 22.027 1.00 89.12 96 PRO A CA 1
ATOM 725 C C . PRO A 1 96 ? -4.211 3.976 22.125 1.00 89.12 96 PRO A C 1
ATOM 727 O O . PRO A 1 96 ? -4.029 2.917 21.519 1.00 89.12 96 PRO A O 1
ATOM 730 N N . ALA A 1 97 ? -3.295 4.515 22.927 1.00 86.44 97 ALA A N 1
ATOM 731 C CA . ALA A 1 97 ? -2.037 3.850 23.254 1.00 86.44 97 ALA A CA 1
ATOM 732 C C . ALA A 1 97 ? -2.280 2.409 23.735 1.00 86.44 97 ALA A C 1
ATOM 734 O O . ALA A 1 97 ? -3.227 2.155 24.487 1.00 86.44 97 ALA A O 1
ATOM 735 N N . ARG A 1 98 ? -1.417 1.474 23.321 1.00 91.25 98 ARG A N 1
ATOM 736 C CA . ARG A 1 98 ? -1.466 0.057 23.729 1.00 91.25 98 ARG A CA 1
ATOM 737 C C . ARG A 1 98 ? -2.864 -0.567 23.566 1.00 91.25 98 ARG A C 1
ATOM 739 O O . ARG A 1 98 ? -3.385 -1.176 24.506 1.00 91.25 98 ARG A O 1
ATOM 746 N N . SER A 1 99 ? -3.478 -0.419 22.392 1.00 96.38 99 SER A N 1
ATOM 747 C CA . SER A 1 99 ? -4.829 -0.922 22.112 1.00 96.38 99 SER A CA 1
ATOM 748 C C . SER A 1 99 ? -4.941 -1.666 20.783 1.00 96.38 99 SER A C 1
ATOM 750 O O . SER A 1 99 ? -4.105 -1.531 19.891 1.00 96.38 99 SER A O 1
ATOM 752 N N . ILE A 1 100 ? -5.997 -2.467 20.666 1.00 97.88 100 ILE A N 1
ATOM 753 C CA . ILE A 1 100 ? -6.418 -3.111 19.423 1.00 97.88 100 ILE A CA 1
ATOM 754 C C . ILE A 1 100 ? -7.871 -2.723 19.185 1.00 97.88 100 ILE A C 1
ATOM 756 O O . ILE A 1 100 ? -8.717 -3.020 20.032 1.00 97.88 100 ILE A O 1
ATOM 760 N N . THR A 1 101 ? -8.151 -2.077 18.056 1.00 97.94 101 THR A N 1
ATOM 761 C CA . THR A 1 101 ? -9.498 -1.671 17.642 1.00 97.94 101 THR A CA 1
ATOM 762 C C . THR A 1 101 ? -9.884 -2.432 16.384 1.00 97.94 101 THR A C 1
ATOM 764 O O . THR A 1 101 ? -9.227 -2.295 15.357 1.00 97.94 101 THR A O 1
ATOM 767 N N . THR A 1 102 ? -10.968 -3.196 16.447 1.00 98.25 102 THR A N 1
ATOM 768 C CA . THR A 1 102 ? -11.557 -3.850 15.274 1.00 98.25 102 THR A CA 1
ATOM 769 C C . THR A 1 102 ? -12.765 -3.072 14.819 1.00 98.25 102 THR A C 1
ATOM 771 O O . THR A 1 102 ? -13.631 -2.755 15.632 1.00 98.25 102 THR A O 1
ATOM 774 N N . VAL A 1 103 ? -12.829 -2.781 13.529 1.00 98.25 103 VAL A N 1
ATOM 775 C CA . VAL A 1 103 ? -13.929 -2.074 12.890 1.00 98.25 103 VAL A CA 1
ATOM 776 C C . VAL A 1 103 ? -14.557 -2.985 11.847 1.00 98.25 103 VAL A C 1
ATOM 778 O O . VAL A 1 103 ? -13.858 -3.558 11.017 1.00 98.25 103 VAL A O 1
ATOM 781 N N . VAL A 1 104 ? -15.878 -3.119 11.899 1.00 98.06 104 VAL A N 1
ATOM 782 C CA . VAL A 1 104 ? -16.683 -3.834 10.908 1.00 98.06 104 VAL A CA 1
ATOM 783 C C . VAL A 1 104 ? -17.462 -2.800 10.112 1.00 98.06 104 VAL A C 1
ATOM 785 O O . VAL A 1 104 ? -18.206 -2.001 10.685 1.00 98.06 104 VAL A O 1
ATOM 788 N N . ILE A 1 105 ? -17.267 -2.808 8.799 1.00 97.50 105 ILE A N 1
ATOM 789 C CA . ILE A 1 105 ? -17.766 -1.809 7.860 1.00 97.50 105 ILE A CA 1
ATOM 790 C C . ILE A 1 105 ? -18.638 -2.545 6.836 1.00 97.50 105 ILE A C 1
ATOM 792 O O . ILE A 1 105 ? -18.093 -3.240 5.977 1.00 97.50 105 ILE A O 1
ATOM 796 N N . PRO A 1 106 ? -19.973 -2.425 6.908 1.00 96.81 106 PRO A N 1
ATOM 797 C CA . PRO A 1 106 ? -20.858 -2.997 5.898 1.00 96.81 106 PRO A CA 1
ATOM 798 C C . PRO A 1 106 ? -20.658 -2.285 4.554 1.00 96.81 106 PRO A C 1
ATOM 800 O O . PRO A 1 106 ? -20.790 -1.059 4.473 1.00 96.81 106 PRO A O 1
ATOM 803 N N . ILE A 1 107 ? -20.328 -3.036 3.506 1.00 94.56 107 ILE A N 1
ATOM 804 C CA . ILE A 1 107 ? -19.952 -2.505 2.190 1.00 94.56 107 ILE A CA 1
ATOM 805 C C . ILE A 1 107 ? -20.695 -3.212 1.059 1.00 94.56 107 ILE A C 1
ATOM 807 O O . ILE A 1 107 ? -21.145 -4.348 1.176 1.00 94.56 107 ILE A O 1
ATOM 811 N N . LEU A 1 108 ? -20.793 -2.518 -0.068 1.00 90.75 108 LEU A N 1
ATOM 812 C CA . LEU A 1 108 ? -21.183 -3.071 -1.353 1.00 90.75 108 LEU A CA 1
ATOM 813 C C . LEU A 1 108 ? -19.990 -2.961 -2.302 1.00 90.75 108 LEU A C 1
ATOM 815 O O . LEU A 1 108 ? -19.396 -1.891 -2.451 1.00 90.75 108 LEU A O 1
ATOM 819 N N . THR A 1 109 ? -19.637 -4.065 -2.951 1.00 84.75 109 THR A N 1
ATOM 820 C CA . THR A 1 109 ? -18.628 -4.081 -4.018 1.00 84.75 109 THR A CA 1
ATOM 821 C C . THR A 1 109 ? -19.303 -3.893 -5.378 1.00 84.75 109 THR A C 1
ATOM 823 O O . THR A 1 109 ? -20.502 -4.131 -5.521 1.00 84.75 109 THR A O 1
ATOM 826 N N . ASP A 1 110 ? -18.550 -3.475 -6.397 1.00 74.25 110 ASP A N 1
ATOM 827 C CA . ASP A 1 110 ? -19.093 -3.215 -7.741 1.00 74.25 110 ASP A CA 1
ATOM 828 C C . ASP A 1 110 ? -19.550 -4.471 -8.512 1.00 74.25 110 ASP A C 1
ATOM 830 O O . ASP A 1 110 ? -19.936 -4.377 -9.674 1.00 74.25 110 ASP A O 1
ATOM 834 N N . GLY A 1 111 ? -19.569 -5.655 -7.887 1.00 57.78 111 GLY A N 1
ATOM 835 C CA . GLY A 1 111 ? -20.094 -6.903 -8.461 1.00 57.78 111 GLY A CA 1
ATOM 836 C C . GLY A 1 111 ? -19.240 -7.505 -9.585 1.00 57.78 111 GLY A C 1
ATOM 837 O O . GLY A 1 111 ? -19.169 -8.723 -9.708 1.00 57.78 111 GLY A O 1
ATOM 838 N N . ALA A 1 112 ? -18.526 -6.682 -10.353 1.00 53.47 112 ALA A N 1
ATOM 839 C CA . ALA A 1 112 ? -17.508 -7.107 -11.298 1.00 53.47 112 ALA A CA 1
ATOM 840 C C . ALA A 1 112 ? -16.138 -7.103 -10.609 1.00 53.47 112 ALA A C 1
ATOM 842 O O . ALA A 1 112 ? -15.492 -6.063 -10.462 1.00 53.47 112 ALA A O 1
ATOM 843 N N . VAL A 1 113 ? -15.662 -8.281 -10.202 1.00 54.62 113 VAL A N 1
ATOM 844 C CA . VAL A 1 113 ? -14.228 -8.468 -9.964 1.00 54.62 113 VAL A CA 1
ATOM 845 C C . VAL A 1 113 ? -13.575 -8.450 -11.337 1.00 54.62 113 VAL A C 1
ATOM 847 O O . VAL A 1 113 ? -13.475 -9.479 -11.999 1.00 54.62 113 VAL A O 1
ATOM 850 N N . VAL A 1 114 ? -13.184 -7.267 -11.805 1.00 55.97 114 VAL A N 1
ATOM 851 C CA . VAL A 1 114 ? -12.304 -7.196 -12.966 1.00 55.97 114 VAL A CA 1
ATOM 852 C C . VAL A 1 114 ? -10.958 -7.732 -12.500 1.00 55.97 114 VAL A C 1
ATOM 854 O O . VAL A 1 114 ? -10.240 -7.074 -11.745 1.00 55.97 114 VAL A O 1
ATOM 857 N N . SER A 1 115 ? -10.689 -8.987 -12.847 1.00 62.38 115 SER A N 1
ATOM 858 C CA . SER A 1 115 ? -9.450 -9.669 -12.505 1.00 62.38 115 SER A CA 1
ATOM 859 C C . SER A 1 115 ? -8.297 -9.068 -13.299 1.00 62.38 115 SER A C 1
ATOM 861 O O . SER A 1 115 ? -8.421 -8.846 -14.504 1.00 62.38 115 SER A O 1
ATOM 863 N N . GLY A 1 116 ? -7.160 -8.874 -12.638 1.00 75.62 116 GLY A N 1
ATOM 864 C CA . GLY A 1 116 ? -5.940 -8.400 -13.279 1.00 75.62 116 GLY A CA 1
ATOM 865 C C . GLY A 1 116 ? -5.788 -6.879 -13.319 1.00 75.62 116 GLY A C 1
ATOM 866 O O . GLY A 1 116 ? -6.595 -6.109 -12.792 1.00 75.62 116 GLY A O 1
ATOM 867 N N . LEU A 1 117 ? -4.685 -6.454 -13.926 1.00 87.69 117 LEU A N 1
ATOM 868 C CA . LEU A 1 117 ? -4.305 -5.052 -14.057 1.00 87.69 117 LEU A CA 1
ATOM 869 C C . LEU A 1 117 ? -5.197 -4.347 -15.081 1.00 87.69 117 LEU A C 1
ATOM 871 O O . LEU A 1 117 ? -5.523 -4.915 -16.120 1.00 87.69 117 LEU A O 1
ATOM 875 N N . GLN A 1 118 ? -5.588 -3.114 -14.781 1.00 87.06 118 GLN A N 1
ATOM 876 C CA . GLN A 1 118 ? -6.428 -2.281 -15.636 1.00 87.06 118 GLN A CA 1
ATOM 877 C C . GLN A 1 118 ? -5.659 -1.028 -16.030 1.00 87.06 118 GLN A C 1
ATOM 879 O O . GLN A 1 118 ? -4.947 -0.447 -15.212 1.00 87.06 118 GLN A O 1
ATOM 884 N N . GLU A 1 119 ? -5.812 -0.604 -17.278 1.00 87.56 119 GLU A N 1
ATOM 885 C CA . GLU A 1 119 ? -5.181 0.624 -17.753 1.00 87.56 119 GLU A CA 1
ATOM 886 C C . GLU A 1 119 ? -5.771 1.860 -17.068 1.00 87.56 119 GLU A C 1
ATOM 888 O O . GLU A 1 119 ? -6.926 1.866 -16.638 1.00 87.56 119 GLU A O 1
ATOM 893 N N . GLU A 1 120 ? -4.954 2.907 -16.954 1.00 78.25 120 GLU A N 1
ATOM 894 C CA . GLU A 1 120 ? -5.304 4.242 -16.444 1.00 78.25 120 GLU A CA 1
ATOM 895 C C . GLU A 1 120 ? -5.810 4.325 -14.991 1.00 78.25 120 GLU A C 1
ATOM 897 O O . GLU A 1 120 ? -5.918 5.430 -14.440 1.00 78.25 120 GLU A O 1
ATOM 902 N N . LEU A 1 121 ? -6.037 3.188 -14.325 1.00 85.56 121 LEU A N 1
ATOM 903 C CA . LEU A 1 121 ? -6.255 3.142 -12.886 1.00 85.56 121 LEU A CA 1
ATOM 904 C C . LEU A 1 121 ? -4.946 3.432 -12.136 1.00 85.56 121 LEU A C 1
ATOM 906 O O . LEU A 1 121 ? -3.870 3.002 -12.560 1.00 85.56 121 LEU A O 1
ATOM 910 N N . PRO A 1 122 ? -5.018 4.160 -11.010 1.00 87.19 122 PRO A N 1
ATOM 911 C CA . PRO A 1 122 ? -3.859 4.404 -10.171 1.00 87.19 122 PRO A CA 1
ATOM 912 C C . PRO A 1 122 ? -3.566 3.187 -9.283 1.00 87.19 122 PRO A C 1
ATOM 914 O O . PRO A 1 122 ? -4.464 2.607 -8.669 1.00 87.19 122 PRO A O 1
ATOM 917 N N . TYR A 1 123 ? -2.291 2.844 -9.156 1.00 92.31 123 TYR A N 1
ATOM 918 C CA . TYR A 1 123 ? -1.812 1.736 -8.344 1.00 92.31 123 TYR A CA 1
ATOM 919 C C . TYR A 1 123 ? -0.647 2.151 -7.450 1.00 92.31 123 TYR A C 1
ATOM 921 O O . TYR A 1 123 ? 0.226 2.921 -7.843 1.00 92.31 123 TYR A O 1
ATOM 929 N N . LEU A 1 124 ? -0.609 1.570 -6.260 1.00 92.94 124 LEU A N 1
ATOM 930 C CA . LEU A 1 124 ? 0.604 1.377 -5.483 1.00 92.94 124 LEU A CA 1
ATOM 931 C C . LEU A 1 124 ? 1.242 0.058 -5.928 1.00 92.94 124 LEU A C 1
ATOM 933 O O . LEU A 1 124 ? 0.537 -0.937 -6.111 1.00 92.94 124 LEU A O 1
ATOM 937 N N . ILE A 1 125 ? 2.566 0.041 -6.064 1.00 95.88 125 ILE A N 1
ATOM 938 C CA . ILE A 1 125 ? 3.331 -1.185 -6.322 1.00 95.88 125 ILE A CA 1
ATOM 939 C C . ILE A 1 125 ? 3.967 -1.597 -4.996 1.00 95.88 125 ILE A C 1
ATOM 941 O O . ILE A 1 125 ? 4.899 -0.946 -4.527 1.00 95.88 125 ILE A O 1
ATOM 945 N N . VAL A 1 126 ? 3.418 -2.629 -4.367 1.00 94.25 126 VAL A N 1
ATOM 946 C CA . VAL A 1 126 ? 3.762 -3.078 -3.012 1.00 94.25 126 VAL A CA 1
ATOM 947 C C . VAL A 1 126 ? 4.705 -4.270 -3.100 1.00 94.25 126 VAL A C 1
ATOM 949 O O . VAL A 1 126 ? 4.471 -5.186 -3.889 1.00 94.25 126 VAL A O 1
ATOM 952 N N . SER A 1 127 ? 5.764 -4.284 -2.294 1.00 92.00 127 SER A N 1
ATOM 953 C CA . SER A 1 127 ? 6.649 -5.452 -2.222 1.00 92.00 127 SER A CA 1
ATOM 954 C C . SER A 1 127 ? 5.944 -6.646 -1.570 1.00 92.00 127 SER A C 1
ATOM 956 O O . SER A 1 127 ? 5.248 -6.492 -0.570 1.00 92.00 127 SER A O 1
ATOM 958 N N . ARG A 1 128 ? 6.176 -7.871 -2.059 1.00 89.94 128 ARG A N 1
ATOM 959 C CA . ARG A 1 128 ? 5.701 -9.085 -1.370 1.00 89.94 128 ARG A CA 1
ATOM 960 C C . ARG A 1 128 ? 6.338 -9.281 0.004 1.00 89.94 128 ARG A C 1
ATOM 962 O O . ARG A 1 128 ? 5.720 -9.876 0.883 1.00 89.94 128 ARG A O 1
ATOM 969 N N . THR A 1 129 ? 7.561 -8.801 0.204 1.00 88.00 129 THR A N 1
ATOM 970 C CA . THR A 1 129 ? 8.304 -9.003 1.456 1.00 88.00 129 THR A CA 1
ATOM 971 C C . THR A 1 129 ? 7.993 -7.962 2.526 1.00 88.00 129 THR A C 1
ATOM 973 O O . THR A 1 129 ? 8.455 -8.101 3.657 1.00 88.00 129 THR A O 1
ATOM 976 N N . SER A 1 130 ? 7.203 -6.934 2.203 1.00 84.31 130 SER A N 1
ATOM 977 C CA . SER A 1 130 ? 6.696 -5.970 3.176 1.00 84.31 130 SER A CA 1
ATOM 978 C C . SER A 1 130 ? 5.475 -5.234 2.640 1.00 84.31 130 SER A C 1
ATOM 980 O O . SER A 1 130 ? 5.536 -4.589 1.596 1.00 84.31 130 SER A O 1
ATOM 982 N N . ASN A 1 131 ? 4.402 -5.245 3.428 1.00 75.06 131 ASN A N 1
ATOM 983 C CA . ASN A 1 131 ? 3.191 -4.484 3.138 1.00 75.06 131 ASN A CA 1
ATOM 984 C C . ASN A 1 131 ? 3.308 -2.993 3.513 1.00 75.06 131 ASN A C 1
ATOM 986 O O . ASN A 1 131 ? 2.350 -2.257 3.316 1.00 75.06 131 ASN A O 1
ATOM 990 N N . ASP A 1 132 ? 4.445 -2.534 4.050 1.00 80.75 132 ASP A N 1
ATOM 991 C CA . ASP A 1 132 ? 4.632 -1.133 4.464 1.00 80.75 132 ASP A CA 1
ATOM 992 C C . ASP A 1 132 ? 5.214 -0.244 3.376 1.00 80.75 132 ASP A C 1
ATOM 994 O O . ASP A 1 132 ? 5.053 0.977 3.419 1.00 80.75 132 ASP A O 1
ATOM 998 N N . VAL A 1 133 ? 5.936 -0.844 2.428 1.00 90.06 133 VAL A N 1
ATOM 999 C CA . VAL A 1 133 ? 6.718 -0.092 1.454 1.00 90.06 133 VAL A CA 1
ATOM 1000 C C . VAL A 1 133 ? 6.162 -0.240 0.047 1.00 90.06 133 VAL A C 1
ATOM 1002 O O . VAL A 1 133 ? 5.802 -1.326 -0.411 1.00 90.06 133 VAL A O 1
ATOM 1005 N N . VAL A 1 134 ? 6.128 0.890 -0.646 1.00 94.69 134 VAL A N 1
ATOM 1006 C CA . VAL A 1 134 ? 5.653 1.029 -2.019 1.00 94.69 134 VAL A CA 1
ATOM 1007 C C . VAL A 1 134 ? 6.757 1.597 -2.897 1.00 94.69 134 VAL A C 1
ATOM 1009 O O . VAL A 1 134 ? 7.601 2.365 -2.425 1.00 94.69 134 VAL A O 1
ATOM 1012 N N . VAL A 1 135 ? 6.752 1.232 -4.178 1.00 97.44 135 VAL A N 1
ATOM 1013 C CA . VAL A 1 135 ? 7.672 1.794 -5.173 1.00 97.44 135 VAL A CA 1
ATOM 1014 C C . VAL A 1 135 ? 7.438 3.299 -5.312 1.00 97.44 135 VAL A C 1
ATOM 1016 O O . VAL A 1 135 ? 6.305 3.756 -5.471 1.00 97.44 135 VAL A O 1
ATOM 1019 N N . LYS A 1 136 ? 8.532 4.057 -5.289 1.00 94.38 136 LYS A N 1
ATOM 1020 C CA . LYS A 1 136 ? 8.587 5.515 -5.340 1.00 94.38 136 LYS A CA 1
ATOM 1021 C C . LYS A 1 136 ? 9.680 5.980 -6.297 1.00 94.38 136 LYS A C 1
ATOM 1023 O O . LYS A 1 136 ? 10.811 5.496 -6.226 1.00 94.38 136 LYS A O 1
ATOM 1028 N N . SER A 1 137 ? 9.392 6.988 -7.116 1.00 94.50 137 SER A N 1
ATOM 1029 C CA . SER A 1 137 ? 10.455 7.750 -7.782 1.00 94.50 137 SER A CA 1
ATOM 1030 C C . SER A 1 137 ? 11.109 8.737 -6.810 1.00 94.50 137 SER A C 1
ATOM 1032 O O . SER A 1 137 ? 10.426 9.495 -6.120 1.00 94.50 137 SER A O 1
ATOM 1034 N N . SER A 1 138 ? 12.438 8.769 -6.784 1.00 88.12 138 SER A N 1
ATOM 1035 C CA . SER A 1 138 ? 13.245 9.681 -5.971 1.00 88.12 138 SER A CA 1
ATOM 1036 C C . SER A 1 138 ? 14.334 10.310 -6.843 1.00 88.12 138 SER A C 1
ATOM 1038 O O . SER A 1 138 ? 15.381 9.709 -7.102 1.00 88.12 138 SER A O 1
ATOM 1040 N N . GLY A 1 139 ? 14.059 11.508 -7.367 1.00 83.00 139 GLY A N 1
ATOM 1041 C CA . GLY A 1 139 ? 14.868 12.094 -8.439 1.00 83.00 139 GLY A CA 1
ATOM 1042 C C . GLY A 1 139 ? 14.826 11.205 -9.685 1.00 83.00 139 GLY A C 1
ATOM 1043 O O . GLY A 1 139 ? 13.748 10.869 -10.162 1.00 83.00 139 GLY A O 1
ATOM 1044 N N . THR A 1 140 ? 15.993 10.794 -10.185 1.00 85.44 140 THR A N 1
ATOM 1045 C CA . THR A 1 140 ? 16.110 9.831 -11.295 1.00 85.44 140 THR A CA 1
ATOM 1046 C C . THR A 1 140 ? 16.106 8.371 -10.838 1.00 85.44 140 THR A C 1
ATOM 1048 O O . THR A 1 140 ? 16.042 7.475 -11.673 1.00 85.44 140 THR A O 1
ATOM 1051 N N . SER A 1 141 ? 16.192 8.104 -9.532 1.00 92.31 141 SER A N 1
ATOM 1052 C CA . SER A 1 141 ? 16.239 6.744 -8.980 1.00 92.31 141 SER A CA 1
ATOM 1053 C C . SER A 1 141 ? 14.846 6.222 -8.637 1.00 92.31 141 SER A C 1
ATOM 1055 O O . SER A 1 141 ? 13.925 6.998 -8.387 1.00 92.31 141 SER A O 1
ATOM 1057 N N . THR A 1 142 ? 14.717 4.900 -8.544 1.00 97.88 142 THR A N 1
ATOM 1058 C CA . THR A 1 142 ? 13.529 4.235 -7.998 1.00 97.88 142 THR A CA 1
ATOM 1059 C C . THR A 1 142 ? 13.883 3.549 -6.683 1.00 97.88 142 THR A C 1
ATOM 1061 O O . THR A 1 142 ? 14.894 2.851 -6.593 1.00 97.88 142 THR A O 1
ATOM 1064 N N . ILE A 1 143 ? 13.067 3.758 -5.654 1.00 96.75 143 ILE A N 1
ATOM 1065 C CA . ILE A 1 143 ? 13.233 3.172 -4.317 1.00 96.75 143 ILE A CA 1
ATOM 1066 C C . ILE A 1 143 ? 11.921 2.546 -3.851 1.00 96.75 143 ILE A C 1
ATOM 1068 O O . ILE A 1 143 ? 10.868 2.813 -4.426 1.00 96.75 143 ILE A O 1
ATOM 1072 N N . VAL A 1 144 ? 11.964 1.768 -2.776 1.00 96.06 144 VAL A N 1
ATOM 1073 C CA . VAL A 1 144 ? 10.785 1.505 -1.950 1.00 96.06 144 VAL A CA 1
ATOM 1074 C C . VAL A 1 144 ? 10.774 2.431 -0.742 1.00 96.06 144 VAL A C 1
ATOM 1076 O O . VAL A 1 144 ? 11.816 2.754 -0.172 1.00 96.06 144 VAL A O 1
ATOM 1079 N N . SER A 1 145 ? 9.594 2.891 -0.348 1.00 90.69 145 SER A N 1
ATOM 1080 C CA . SER A 1 145 ? 9.425 3.766 0.813 1.00 90.69 145 SER A CA 1
ATOM 1081 C C . SER A 1 145 ? 8.092 3.537 1.496 1.00 90.69 145 SER A C 1
ATOM 1083 O O . SER A 1 145 ? 7.167 3.069 0.836 1.00 90.69 145 SER A O 1
ATOM 1085 N N . ASN A 1 146 ? 7.971 3.918 2.768 1.00 86.44 146 ASN A N 1
ATOM 1086 C CA . ASN A 1 146 ? 6.683 3.891 3.465 1.00 86.44 146 ASN A CA 1
ATOM 1087 C C . ASN A 1 146 ? 5.607 4.605 2.639 1.00 86.44 146 ASN A C 1
ATOM 1089 O O . ASN A 1 146 ? 5.880 5.661 2.064 1.00 86.44 146 ASN A O 1
ATOM 1093 N N . TYR A 1 147 ? 4.399 4.049 2.579 1.00 83.12 147 TYR A N 1
ATOM 1094 C CA . TYR A 1 147 ? 3.300 4.705 1.876 1.00 83.12 147 TYR A CA 1
ATOM 1095 C C . TYR A 1 147 ? 2.916 6.032 2.547 1.00 83.12 147 TYR A C 1
ATOM 1097 O O . TYR A 1 147 ? 2.665 6.095 3.752 1.00 83.12 147 TYR A O 1
ATOM 1105 N N . PHE A 1 148 ? 2.828 7.085 1.741 1.00 74.12 148 PHE A N 1
ATOM 1106 C CA . PHE A 1 148 ? 2.311 8.389 2.115 1.00 74.12 148 PHE A CA 1
ATOM 1107 C C . PHE A 1 148 ? 1.104 8.699 1.238 1.00 74.12 148 PHE A C 1
ATOM 1109 O O . PHE A 1 148 ? 1.205 8.788 0.013 1.00 74.12 148 PHE A O 1
ATOM 1116 N N . TYR A 1 149 ? -0.050 8.881 1.878 1.00 70.69 149 TYR A N 1
ATOM 1117 C CA . TYR A 1 149 ? -1.270 9.228 1.165 1.00 70.69 149 TYR A CA 1
ATOM 1118 C C . TYR A 1 149 ? -1.063 10.506 0.341 1.00 70.69 149 TYR A C 1
ATOM 1120 O O . TYR A 1 149 ? -0.569 11.513 0.848 1.00 70.69 149 TYR A O 1
ATOM 1128 N N . GLY A 1 150 ? -1.427 10.440 -0.939 1.00 68.56 150 GLY A N 1
ATOM 1129 C CA . GLY A 1 150 ? -1.305 11.552 -1.879 1.00 68.56 150 GLY A CA 1
ATOM 1130 C C . GLY A 1 150 ? 0.104 11.862 -2.379 1.00 68.56 150 GLY A C 1
ATOM 1131 O O . GLY A 1 150 ? 0.279 12.851 -3.087 1.00 68.56 150 GLY A O 1
ATOM 1132 N N . ASP A 1 151 ? 1.110 11.042 -2.065 1.00 74.62 151 ASP A N 1
ATOM 1133 C CA . ASP A 1 151 ? 2.423 11.182 -2.692 1.00 74.62 151 ASP A CA 1
ATOM 1134 C C . ASP A 1 151 ? 2.348 10.751 -4.168 1.00 74.62 151 ASP A C 1
ATOM 1136 O O . ASP A 1 151 ? 2.341 9.566 -4.509 1.00 74.62 151 ASP A O 1
ATOM 1140 N N . SER A 1 152 ? 2.313 11.738 -5.066 1.00 80.69 152 SER A N 1
ATOM 1141 C CA . SER A 1 152 ? 2.241 11.541 -6.518 1.00 80.69 152 SER A CA 1
ATOM 1142 C C . SER A 1 152 ? 3.421 10.751 -7.095 1.00 80.69 152 SER A C 1
ATOM 1144 O O . SER A 1 152 ? 3.306 10.201 -8.19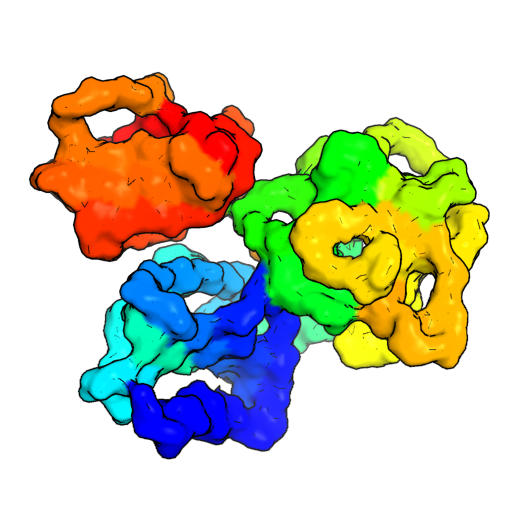1 1.00 80.69 152 SER A O 1
ATOM 1146 N N . SER A 1 153 ? 4.536 10.646 -6.361 1.00 84.56 153 SER A N 1
ATOM 1147 C CA . SER A 1 153 ? 5.693 9.824 -6.737 1.00 84.56 153 SER A CA 1
ATOM 1148 C C . SER A 1 153 ? 5.526 8.330 -6.430 1.00 84.56 153 SER A C 1
ATOM 1150 O O . SER A 1 153 ? 6.319 7.526 -6.922 1.00 84.56 153 SER A O 1
ATOM 1152 N N . GLN A 1 154 ? 4.518 7.958 -5.631 1.00 91.00 154 GLN A N 1
ATOM 1153 C CA . GLN A 1 154 ? 4.216 6.582 -5.206 1.00 91.00 154 GLN A CA 1
ATOM 1154 C C . GLN A 1 154 ? 3.036 5.952 -5.955 1.00 91.00 154 GLN A C 1
ATOM 1156 O O . GLN A 1 154 ? 2.782 4.755 -5.821 1.00 91.00 154 GLN A O 1
ATOM 1161 N N . VAL A 1 155 ? 2.300 6.758 -6.722 1.00 89.81 155 VAL A N 1
ATOM 1162 C CA . VAL A 1 155 ? 1.091 6.340 -7.431 1.00 89.81 155 VAL A CA 1
ATOM 1163 C C . VAL A 1 155 ? 1.389 6.210 -8.916 1.00 89.81 155 VAL A C 1
ATOM 1165 O O . VAL A 1 155 ? 1.788 7.183 -9.552 1.00 89.81 155 VAL A O 1
ATOM 1168 N N . TRP A 1 156 ? 1.151 5.021 -9.463 1.00 94.19 156 TRP A N 1
ATOM 1169 C CA . TRP A 1 156 ? 1.537 4.609 -10.808 1.00 94.19 156 TRP A CA 1
ATOM 1170 C C . TRP A 1 156 ? 0.320 4.232 -11.648 1.00 94.19 156 TRP A C 1
ATOM 1172 O O . TRP A 1 156 ? -0.542 3.481 -11.203 1.00 94.19 156 TRP A O 1
ATOM 1182 N N . LYS A 1 157 ? 0.261 4.727 -12.879 1.00 93.44 157 LYS A N 1
ATOM 1183 C CA . LYS A 1 157 ? -0.708 4.340 -13.902 1.00 93.44 157 LYS A CA 1
ATOM 1184 C C . LYS A 1 157 ? -0.052 3.443 -14.936 1.00 93.44 157 LYS A C 1
ATOM 1186 O O . LYS A 1 157 ? 1.116 3.633 -15.286 1.00 93.44 157 LYS A O 1
ATOM 1191 N N . LEU A 1 158 ? -0.833 2.488 -15.419 1.00 93.56 158 LEU A N 1
ATOM 1192 C CA . LEU A 1 158 ? -0.442 1.538 -16.449 1.00 93.56 158 LEU A CA 1
ATOM 1193 C C . LEU A 1 158 ? -1.080 1.944 -17.777 1.00 93.56 158 LEU A C 1
ATOM 1195 O O . LEU A 1 158 ? -2.281 2.202 -17.812 1.00 93.56 158 LEU A O 1
ATOM 1199 N N . SER A 1 159 ? -0.299 1.946 -18.854 1.00 92.38 159 SER A N 1
ATOM 1200 C CA . SER A 1 159 ? -0.812 2.086 -20.224 1.00 92.38 159 SER A CA 1
ATOM 1201 C C . SER A 1 159 ? -0.180 1.012 -21.106 1.00 92.38 159 SER A C 1
ATOM 1203 O O . SER A 1 159 ? 1.036 0.805 -21.040 1.00 92.38 159 SER A O 1
ATOM 1205 N N . VAL A 1 160 ? -0.968 0.334 -21.936 1.00 91.56 160 VAL A N 1
ATOM 1206 C CA . VAL A 1 160 ? -0.456 -0.701 -22.840 1.00 91.56 160 VAL A CA 1
ATOM 1207 C C . VAL A 1 160 ? 0.352 -0.060 -23.967 1.00 91.56 160 VAL A C 1
ATOM 1209 O O . VAL A 1 160 ? -0.082 0.892 -24.619 1.00 91.56 160 VAL A O 1
ATOM 1212 N N . LYS A 1 161 ? 1.558 -0.582 -24.198 1.00 89.31 161 LYS A N 1
ATOM 1213 C CA . LYS A 1 161 ? 2.478 -0.150 -25.255 1.00 89.31 161 LYS A CA 1
ATOM 1214 C C . LYS A 1 161 ? 3.321 -1.324 -25.733 1.00 89.31 161 LYS A C 1
ATOM 1216 O O . LYS A 1 161 ? 3.886 -2.038 -24.915 1.00 89.31 161 LYS A O 1
ATOM 1221 N N . GLU A 1 162 ? 3.422 -1.492 -27.052 1.00 87.69 162 GLU A N 1
ATOM 1222 C CA . GLU A 1 162 ? 4.361 -2.433 -27.695 1.00 87.69 162 GLU A CA 1
ATOM 1223 C C . GLU A 1 162 ? 4.304 -3.869 -27.127 1.00 87.69 162 GLU A C 1
ATOM 1225 O O . GLU A 1 162 ? 5.322 -4.533 -26.965 1.00 87.69 162 GLU A O 1
ATOM 1230 N N . GLY A 1 163 ? 3.100 -4.356 -26.798 1.00 87.19 163 GLY A N 1
ATOM 1231 C CA . GLY A 1 163 ? 2.899 -5.704 -26.249 1.00 87.19 163 GLY A CA 1
ATOM 1232 C C . GLY A 1 163 ? 3.200 -5.858 -24.751 1.00 87.19 163 GLY A C 1
ATOM 1233 O O . GLY A 1 163 ? 3.107 -6.969 -24.237 1.00 87.19 163 GLY A O 1
ATOM 1234 N N . GLY A 1 164 ? 3.517 -4.770 -24.042 1.00 92.56 164 GLY A N 1
ATOM 1235 C CA . GLY A 1 164 ? 3.656 -4.726 -22.585 1.00 92.56 164 GLY A CA 1
ATOM 1236 C C . GLY A 1 164 ? 3.005 -3.483 -21.974 1.00 92.56 164 GLY A C 1
ATOM 1237 O O . GLY A 1 164 ? 2.117 -2.868 -22.565 1.00 92.56 164 GLY A O 1
ATOM 1238 N N . TYR A 1 165 ? 3.453 -3.106 -20.780 1.00 94.25 165 TYR A N 1
ATOM 1239 C CA . TYR A 1 165 ? 2.950 -1.963 -20.024 1.00 94.25 165 TYR A CA 1
ATOM 1240 C C . TYR A 1 165 ? 4.019 -0.893 -19.845 1.00 94.25 165 TYR A C 1
ATOM 1242 O O . TYR A 1 165 ? 5.156 -1.176 -19.472 1.00 94.25 165 TYR A O 1
ATOM 1250 N N . SER A 1 166 ? 3.616 0.358 -20.029 1.00 94.69 166 SER A N 1
ATOM 1251 C CA . SER A 1 166 ? 4.337 1.528 -19.550 1.00 94.69 166 SER A CA 1
ATOM 1252 C C . SER A 1 166 ? 3.790 1.928 -18.181 1.00 94.69 166 SER A C 1
ATOM 1254 O O . SER A 1 166 ? 2.574 1.997 -18.001 1.00 94.69 166 SER A O 1
ATOM 1256 N N . ILE A 1 167 ? 4.681 2.171 -17.216 1.00 95.94 167 ILE A N 1
ATOM 1257 C CA . ILE A 1 167 ? 4.333 2.431 -15.812 1.00 95.94 167 ILE A CA 1
ATOM 1258 C C . ILE A 1 167 ? 4.746 3.863 -15.466 1.00 95.94 167 ILE A C 1
ATOM 1260 O O . ILE A 1 167 ? 5.935 4.148 -15.307 1.00 95.94 167 ILE A O 1
ATOM 1264 N N . LYS A 1 168 ? 3.776 4.777 -15.376 1.00 93.56 168 LYS A N 1
ATOM 1265 C CA . LYS A 1 168 ? 4.014 6.218 -15.202 1.00 93.56 168 LYS A CA 1
ATOM 1266 C C . LYS A 1 168 ? 3.404 6.733 -13.910 1.00 93.56 168 LYS A C 1
ATOM 1268 O O . LYS A 1 168 ? 2.235 6.479 -13.645 1.00 93.56 168 LYS A O 1
ATOM 1273 N N . ASN A 1 169 ? 4.165 7.479 -13.120 1.00 91.50 169 ASN A N 1
ATOM 1274 C CA . ASN A 1 169 ? 3.635 8.082 -11.905 1.00 91.50 169 ASN A CA 1
ATOM 1275 C C . ASN A 1 169 ? 2.823 9.359 -12.179 1.00 91.50 169 ASN A C 1
ATOM 1277 O O . ASN A 1 169 ? 2.812 9.897 -13.290 1.00 91.50 169 ASN A O 1
ATOM 1281 N N . LEU A 1 170 ? 2.169 9.889 -11.147 1.00 84.31 170 LEU A N 1
ATOM 1282 C CA . LEU A 1 170 ? 1.393 11.129 -11.259 1.00 84.31 170 LEU A CA 1
ATOM 1283 C C . LEU A 1 170 ? 2.263 12.396 -11.403 1.00 84.31 170 LEU A C 1
ATOM 1285 O O . LEU A 1 170 ? 1.734 13.463 -11.691 1.00 84.31 170 LEU A O 1
ATOM 1289 N N . GLN A 1 171 ? 3.589 12.286 -11.273 1.00 82.62 171 GLN A N 1
ATOM 1290 C CA . GLN A 1 171 ? 4.547 13.357 -11.592 1.00 82.62 171 GLN A CA 1
ATOM 1291 C C . GLN A 1 171 ? 4.956 13.370 -13.077 1.00 82.62 171 GLN A C 1
ATOM 1293 O O . GLN A 1 171 ? 5.730 14.226 -13.500 1.00 82.62 171 GLN A O 1
ATOM 1298 N N . GLY A 1 172 ? 4.463 12.417 -13.876 1.00 87.19 172 GLY A N 1
ATOM 1299 C CA . GLY A 1 172 ? 4.785 12.288 -15.297 1.00 87.19 172 GLY A CA 1
ATOM 1300 C C . GLY A 1 172 ? 6.061 11.494 -15.602 1.00 87.19 172 GLY A C 1
ATOM 1301 O O . GLY A 1 172 ? 6.439 11.387 -16.771 1.00 87.19 172 GLY A O 1
ATOM 1302 N N . LEU A 1 173 ? 6.711 10.908 -14.592 1.00 91.38 173 LEU A N 1
ATOM 1303 C CA . LEU A 1 173 ? 7.905 10.078 -14.756 1.00 91.38 173 LEU A CA 1
ATOM 1304 C C . LEU A 1 173 ? 7.519 8.628 -15.038 1.00 91.38 173 LEU A C 1
ATOM 1306 O O . LEU A 1 173 ? 6.630 8.072 -14.399 1.00 91.38 173 LEU A O 1
ATOM 1310 N N . THR A 1 174 ? 8.210 8.004 -15.986 1.00 95.38 174 THR A N 1
ATOM 1311 C CA . THR A 1 174 ? 7.979 6.614 -16.397 1.00 95.38 174 THR A CA 1
ATOM 1312 C C . THR A 1 174 ? 9.123 5.737 -15.901 1.00 95.38 174 THR A C 1
ATOM 1314 O O . THR A 1 174 ? 10.291 6.113 -16.051 1.00 95.38 174 THR A O 1
ATOM 1317 N N . LEU A 1 175 ? 8.810 4.582 -15.304 1.00 97.12 175 LEU A N 1
ATOM 1318 C CA . LEU A 1 175 ? 9.830 3.603 -14.914 1.00 97.12 175 LEU A CA 1
ATOM 1319 C C . LEU A 1 175 ? 10.633 3.194 -16.149 1.00 97.12 175 LEU A C 1
ATOM 1321 O O . LEU A 1 175 ? 10.072 2.950 -17.213 1.00 97.12 175 LEU A O 1
ATOM 1325 N N . THR A 1 176 ? 11.954 3.209 -16.018 1.00 96.38 176 THR A N 1
ATOM 1326 C CA . THR A 1 176 ? 12.887 3.096 -17.136 1.00 96.38 176 THR A CA 1
ATOM 1327 C C . THR A 1 176 ? 14.051 2.193 -16.753 1.00 96.38 176 THR A C 1
ATOM 1329 O O . THR A 1 176 ? 14.848 2.508 -15.862 1.00 96.38 176 THR A O 1
ATOM 1332 N N . ASP A 1 177 ? 14.160 1.086 -17.470 1.00 96.44 177 ASP A N 1
ATOM 1333 C CA . ASP A 1 177 ? 15.357 0.274 -17.582 1.00 96.44 177 ASP A CA 1
ATOM 1334 C C . ASP A 1 177 ? 16.356 0.949 -18.533 1.00 96.44 177 ASP A C 1
ATOM 1336 O O . ASP A 1 177 ? 16.061 1.196 -19.702 1.00 96.44 177 ASP A O 1
ATOM 1340 N N . THR A 1 178 ? 17.547 1.252 -18.023 1.00 94.06 178 THR A N 1
ATOM 1341 C CA . THR A 1 178 ? 18.651 1.857 -18.785 1.00 94.06 178 THR A CA 1
ATOM 1342 C C . THR A 1 178 ? 19.717 0.835 -19.191 1.00 94.06 178 THR A C 1
ATOM 1344 O O . THR A 1 178 ? 20.759 1.203 -19.727 1.00 94.06 178 THR A O 1
ATOM 1347 N N . GLY A 1 179 ? 19.495 -0.451 -18.904 1.00 94.06 179 GLY A N 1
ATOM 1348 C CA . GLY A 1 179 ? 20.463 -1.542 -19.029 1.00 94.06 179 GLY A CA 1
ATOM 1349 C C . GLY A 1 179 ? 21.367 -1.696 -17.801 1.00 94.06 179 GLY A C 1
ATOM 1350 O O . GLY A 1 179 ? 22.041 -2.720 -17.652 1.00 94.06 179 GLY A O 1
ATOM 1351 N N . ALA A 1 180 ? 21.366 -0.708 -16.901 1.00 94.94 180 ALA A N 1
ATOM 1352 C CA . ALA A 1 180 ? 22.056 -0.763 -15.619 1.00 94.94 180 ALA A CA 1
ATOM 1353 C C . ALA A 1 180 ? 21.286 -1.609 -14.589 1.00 94.94 180 ALA A C 1
ATOM 1355 O O . ALA A 1 180 ? 20.151 -2.022 -14.811 1.00 94.94 180 ALA A O 1
ATOM 1356 N N . TYR A 1 181 ? 21.910 -1.864 -13.434 1.00 96.88 181 TYR A N 1
ATOM 1357 C CA . TYR A 1 181 ? 21.225 -2.549 -12.336 1.00 96.88 181 TYR A CA 1
ATOM 1358 C C . TYR A 1 181 ? 20.078 -1.711 -11.766 1.00 96.88 181 TYR A C 1
ATOM 1360 O O . TYR A 1 181 ? 19.009 -2.250 -11.544 1.00 96.88 181 TYR A O 1
ATOM 1368 N N . TYR A 1 182 ? 20.263 -0.413 -11.524 1.00 97.62 182 TYR A N 1
ATOM 1369 C CA . TYR A 1 182 ? 19.224 0.391 -10.876 1.00 97.62 182 TYR A CA 1
ATOM 1370 C C . TYR A 1 182 ? 18.112 0.793 -11.842 1.00 97.62 182 TYR A C 1
ATOM 1372 O O . TYR A 1 182 ? 18.376 1.367 -12.900 1.00 97.62 182 TYR A O 1
ATOM 1380 N N . LEU A 1 183 ? 16.868 0.560 -11.422 1.00 97.75 183 LEU A N 1
ATOM 1381 C CA . LEU A 1 183 ? 15.688 1.050 -12.113 1.00 97.75 183 LEU A CA 1
ATOM 1382 C C . LEU A 1 183 ? 15.574 2.564 -11.914 1.00 97.75 183 LEU A C 1
ATOM 1384 O O . LEU A 1 183 ? 15.667 3.082 -10.796 1.00 97.75 183 LEU A O 1
ATOM 1388 N N . THR A 1 184 ? 15.328 3.285 -13.001 1.00 96.00 184 THR A N 1
ATOM 1389 C CA . THR A 1 184 ? 15.211 4.748 -12.987 1.00 96.00 184 THR A CA 1
ATOM 1390 C C . THR A 1 184 ? 13.783 5.197 -13.267 1.00 96.00 184 THR A C 1
ATOM 1392 O O . THR A 1 184 ? 12.960 4.412 -13.733 1.00 96.00 184 THR A O 1
ATOM 1395 N N . ALA A 1 185 ? 13.486 6.465 -12.997 1.00 94.19 185 ALA A N 1
ATOM 1396 C CA . ALA A 1 185 ? 12.248 7.113 -13.413 1.00 94.19 185 ALA A CA 1
ATOM 1397 C C . ALA A 1 185 ? 12.602 8.367 -14.218 1.00 94.19 185 ALA A C 1
ATOM 1399 O O . ALA A 1 185 ? 13.318 9.240 -13.726 1.00 94.19 185 ALA A O 1
ATOM 1400 N N . SER A 1 186 ? 12.142 8.450 -15.467 1.00 91.25 186 SER A N 1
ATOM 1401 C CA . SER A 1 186 ? 12.503 9.547 -16.373 1.00 91.25 186 SER A CA 1
ATOM 1402 C C . SER A 1 186 ? 11.294 10.053 -17.170 1.00 91.25 186 SER A C 1
ATOM 1404 O O . SER A 1 186 ? 10.341 9.296 -17.392 1.00 91.25 186 SER A O 1
ATOM 1406 N N . PRO A 1 187 ? 11.272 11.339 -17.572 1.00 83.00 187 PRO A N 1
ATOM 1407 C CA . PRO A 1 187 ? 10.277 11.825 -18.520 1.00 83.00 187 PRO A CA 1
ATOM 1408 C C . PRO A 1 187 ? 10.465 11.115 -19.873 1.00 83.00 187 PRO A C 1
ATOM 1410 O O . PRO A 1 187 ? 11.587 10.831 -20.282 1.00 83.00 187 PRO A O 1
ATOM 1413 N N . SER A 1 188 ? 9.361 10.795 -20.553 1.00 71.38 188 SER A N 1
ATOM 1414 C CA . SER A 1 188 ? 9.340 10.059 -21.834 1.00 71.38 188 SER A CA 1
ATOM 1415 C C . SER A 1 188 ? 10.317 10.638 -22.878 1.00 71.38 188 SER A C 1
ATOM 1417 O O . SER A 1 188 ? 10.360 11.856 -23.056 1.00 71.38 188 SER A O 1
ATOM 1419 N N . PRO A 1 189 ? 11.023 9.765 -23.624 1.00 58.75 189 PRO A N 1
ATOM 1420 C CA . PRO A 1 189 ? 10.557 9.423 -24.968 1.00 58.75 189 PRO A CA 1
ATOM 1421 C C . PRO A 1 189 ? 10.575 7.898 -25.179 1.00 58.75 189 PRO A C 1
ATOM 1423 O O . PRO A 1 189 ? 11.631 7.313 -25.386 1.00 58.75 189 PRO A O 1
ATOM 1426 N N . GLY A 1 190 ? 9.395 7.272 -25.089 1.00 61.25 190 GLY A N 1
ATOM 1427 C CA . GLY A 1 190 ? 9.132 5.827 -25.196 1.00 61.25 190 GLY A CA 1
ATOM 1428 C C . GLY A 1 190 ? 10.095 5.002 -26.058 1.00 61.25 190 GLY A C 1
ATOM 1429 O O . GLY A 1 190 ? 9.883 4.855 -27.257 1.00 61.25 190 GLY A O 1
ATOM 1430 N N . GLY A 1 191 ? 11.106 4.422 -25.411 1.00 76.31 191 GLY A N 1
ATOM 1431 C CA . GLY A 1 191 ? 11.928 3.336 -25.944 1.00 76.31 191 GLY A CA 1
ATOM 1432 C C . GLY A 1 191 ? 11.648 2.025 -25.204 1.00 76.31 191 GLY A C 1
ATOM 1433 O O . GLY A 1 191 ? 11.012 2.032 -24.148 1.00 76.31 191 GLY A O 1
ATOM 1434 N N . ALA A 1 192 ? 12.181 0.910 -25.713 1.00 83.50 192 ALA A N 1
ATOM 1435 C CA . ALA A 1 192 ? 11.954 -0.438 -25.171 1.00 83.50 192 ALA A CA 1
ATOM 1436 C C . ALA A 1 192 ? 12.228 -0.572 -23.654 1.00 83.50 192 ALA A C 1
ATOM 1438 O O . ALA A 1 192 ? 11.599 -1.385 -22.983 1.00 83.50 192 ALA A O 1
ATOM 1439 N N . GLY A 1 193 ? 13.121 0.256 -23.090 1.00 92.56 193 GLY A N 1
ATOM 1440 C CA . GLY A 1 193 ? 13.424 0.301 -21.650 1.00 92.56 193 GLY A CA 1
ATOM 1441 C C . GLY A 1 193 ? 12.280 0.779 -20.751 1.00 92.56 193 GLY A C 1
ATOM 1442 O O . GLY A 1 193 ? 12.363 0.644 -19.536 1.00 92.56 193 GLY A O 1
ATOM 1443 N N . GLN A 1 194 ? 11.206 1.335 -21.311 1.00 95.38 194 GLN A N 1
ATOM 1444 C CA . GLN A 1 194 ? 10.025 1.787 -20.563 1.00 95.38 194 GLN A CA 1
ATOM 1445 C C . GLN A 1 194 ? 8.827 0.842 -20.705 1.00 95.38 194 GLN A C 1
ATOM 1447 O O . GLN A 1 194 ? 7.711 1.213 -20.324 1.00 95.38 194 GLN A O 1
ATOM 1452 N N . ILE A 1 195 ? 9.046 -0.344 -21.280 1.00 95.50 195 ILE A N 1
ATOM 1453 C CA . ILE A 1 195 ? 8.013 -1.344 -21.524 1.00 95.50 195 ILE A CA 1
ATOM 1454 C C . ILE A 1 195 ? 8.294 -2.583 -20.673 1.00 95.50 195 ILE A C 1
ATOM 1456 O O . ILE A 1 195 ? 9.386 -3.155 -20.718 1.00 95.50 195 ILE A O 1
ATOM 1460 N N . PHE A 1 196 ? 7.292 -3.012 -19.908 1.00 96.69 196 PHE A N 1
ATOM 1461 C CA . PHE A 1 196 ? 7.396 -4.131 -18.978 1.00 96.69 196 PHE A CA 1
ATOM 1462 C C . PHE A 1 196 ? 6.309 -5.175 -19.234 1.00 96.69 196 PHE A C 1
ATOM 1464 O O . PHE A 1 196 ? 5.135 -4.844 -19.388 1.00 96.69 196 PHE A O 1
ATOM 1471 N N . ASN A 1 197 ? 6.686 -6.450 -19.238 1.00 96.19 197 ASN A N 1
ATOM 1472 C CA . ASN A 1 197 ? 5.748 -7.561 -19.176 1.00 96.19 197 ASN A CA 1
ATOM 1473 C C . ASN A 1 197 ? 5.348 -7.847 -17.722 1.00 96.19 197 ASN A C 1
ATOM 1475 O O . ASN A 1 197 ? 6.200 -7.865 -16.830 1.00 96.19 197 ASN A O 1
ATOM 1479 N N . MET A 1 198 ? 4.063 -8.125 -17.508 1.00 95.19 198 MET A N 1
ATOM 1480 C CA . MET A 1 198 ? 3.476 -8.380 -16.193 1.00 95.19 198 MET A CA 1
ATOM 1481 C C . MET A 1 198 ? 2.992 -9.825 -16.140 1.00 95.19 198 MET A C 1
ATOM 1483 O O . MET A 1 198 ? 2.007 -10.173 -16.784 1.00 95.19 198 MET A O 1
ATOM 1487 N N . GLU A 1 199 ? 3.666 -10.672 -15.367 1.00 94.19 199 GLU A N 1
ATOM 1488 C CA . GLU A 1 199 ? 3.296 -12.083 -15.226 1.00 94.19 199 GLU A CA 1
ATOM 1489 C C . GLU A 1 199 ? 2.813 -12.359 -13.802 1.00 94.19 199 GLU A C 1
ATOM 1491 O O . GLU A 1 199 ? 3.564 -12.163 -12.848 1.00 94.19 199 GLU A O 1
ATOM 1496 N N . ASN A 1 200 ? 1.562 -12.799 -13.652 1.00 91.81 200 ASN A N 1
ATOM 1497 C CA . ASN A 1 200 ? 0.998 -13.163 -12.353 1.00 91.81 200 ASN A CA 1
ATOM 1498 C C . ASN A 1 200 ? 1.638 -14.470 -11.851 1.00 91.81 200 ASN A C 1
ATOM 1500 O O . ASN A 1 200 ? 1.638 -15.478 -12.554 1.00 91.81 200 ASN A O 1
ATOM 1504 N N . THR A 1 201 ? 2.172 -14.450 -10.631 1.00 90.00 201 THR A N 1
ATOM 1505 C CA . THR A 1 201 ? 2.862 -15.579 -9.987 1.00 90.00 201 THR A CA 1
ATOM 1506 C C . THR A 1 201 ? 1.999 -16.316 -8.952 1.00 90.00 201 THR A C 1
ATOM 1508 O O . THR A 1 201 ? 2.526 -17.116 -8.182 1.00 90.00 201 THR A O 1
ATOM 1511 N N . GLY A 1 202 ? 0.696 -16.026 -8.891 1.00 85.56 202 GLY A N 1
ATOM 1512 C CA . GLY A 1 202 ? -0.239 -16.460 -7.849 1.00 85.56 202 GLY A CA 1
ATOM 1513 C C . GLY A 1 202 ? -0.469 -15.400 -6.764 1.00 85.56 202 GLY A C 1
ATOM 1514 O O . GLY A 1 202 ? 0.365 -14.518 -6.554 1.00 85.56 202 GLY A O 1
ATOM 1515 N N . ASP A 1 203 ? -1.611 -15.503 -6.076 1.00 81.81 203 ASP A N 1
ATOM 1516 C CA . ASP A 1 203 ? -2.027 -14.638 -4.956 1.00 81.81 203 ASP A CA 1
ATOM 1517 C C . ASP A 1 203 ? -1.953 -13.124 -5.254 1.00 81.81 203 ASP A C 1
ATOM 1519 O O . ASP A 1 203 ? -1.560 -12.332 -4.401 1.00 81.81 203 ASP A O 1
ATOM 1523 N N . ASP A 1 204 ? -2.295 -12.724 -6.484 1.00 86.19 204 ASP A N 1
ATOM 1524 C CA . ASP A 1 204 ? -2.246 -11.338 -6.987 1.00 86.19 204 ASP A CA 1
ATOM 1525 C C . ASP A 1 204 ? -0.845 -10.684 -7.017 1.00 86.19 204 ASP A C 1
ATOM 1527 O O . ASP A 1 204 ? -0.719 -9.472 -7.221 1.00 86.19 204 ASP A O 1
ATOM 1531 N N . TYR A 1 205 ? 0.225 -11.474 -6.891 1.00 91.62 205 TYR A N 1
ATOM 1532 C CA . TYR A 1 205 ? 1.598 -11.008 -7.092 1.00 91.62 205 TYR A CA 1
ATOM 1533 C C . TYR A 1 205 ? 2.042 -11.127 -8.548 1.00 91.62 205 TYR A C 1
ATOM 1535 O O . TYR A 1 205 ? 1.660 -12.049 -9.267 1.00 91.62 205 TYR A O 1
ATOM 1543 N N . TYR A 1 206 ? 2.916 -10.214 -8.962 1.00 94.50 206 TYR A N 1
ATOM 1544 C CA . TYR A 1 206 ? 3.432 -10.095 -10.315 1.00 94.50 206 TYR A CA 1
ATOM 1545 C C . TYR A 1 206 ? 4.957 -10.108 -10.338 1.00 94.50 206 TYR A C 1
ATOM 1547 O O . TYR A 1 206 ? 5.626 -9.448 -9.538 1.00 94.50 206 TYR A O 1
ATOM 1555 N N . LYS A 1 207 ? 5.492 -10.806 -11.336 1.00 95.12 207 LYS A N 1
ATOM 1556 C CA . LYS A 1 207 ? 6.847 -10.650 -11.851 1.00 95.12 207 LYS A CA 1
ATOM 1557 C C . LYS A 1 207 ? 6.818 -9.564 -12.930 1.00 95.12 207 LYS A C 1
ATOM 1559 O O . LYS A 1 207 ? 6.181 -9.739 -13.969 1.00 95.12 207 LYS A O 1
ATOM 1564 N N . ILE A 1 208 ? 7.504 -8.451 -12.677 1.00 97.69 208 ILE A N 1
ATOM 1565 C CA . ILE A 1 208 ? 7.561 -7.282 -13.570 1.00 97.69 208 ILE A CA 1
ATOM 1566 C C . ILE A 1 208 ? 8.858 -7.357 -14.366 1.00 97.69 208 ILE A C 1
ATOM 1568 O O . ILE A 1 208 ? 9.921 -7.118 -13.800 1.00 97.69 208 ILE A O 1
ATOM 1572 N N . THR A 1 209 ? 8.785 -7.715 -15.646 1.00 97.38 209 THR A N 1
ATOM 1573 C CA . THR A 1 209 ? 9.959 -7.990 -16.492 1.00 97.38 209 THR A CA 1
ATOM 1574 C C . THR A 1 209 ? 10.167 -6.871 -17.499 1.00 97.38 209 THR A C 1
ATOM 1576 O O . THR A 1 209 ? 9.276 -6.600 -18.293 1.00 97.38 209 THR A O 1
ATOM 1579 N N . SER A 1 210 ? 11.339 -6.245 -17.517 1.00 97.19 210 SER A N 1
ATOM 1580 C CA . SER A 1 210 ? 11.713 -5.296 -18.568 1.00 97.19 210 SER A CA 1
ATOM 1581 C C . SER A 1 210 ? 11.805 -6.002 -19.919 1.00 97.19 210 SER A C 1
ATOM 1583 O O . SER A 1 210 ? 12.531 -6.990 -20.045 1.00 97.19 210 SER A O 1
ATOM 1585 N N . LEU A 1 211 ? 11.125 -5.478 -20.942 1.00 95.31 211 LEU A N 1
ATOM 1586 C CA . LEU A 1 211 ? 11.278 -5.972 -22.315 1.00 95.31 211 LEU A CA 1
ATOM 1587 C C . LEU A 1 211 ? 12.614 -5.561 -22.949 1.00 95.31 211 LEU A C 1
ATOM 1589 O O . LEU A 1 211 ? 12.979 -6.095 -23.992 1.00 95.31 211 LEU A O 1
ATOM 1593 N N . PHE A 1 212 ? 13.366 -4.652 -22.321 1.00 95.06 212 PHE A N 1
ATOM 1594 C CA . PHE A 1 212 ? 14.688 -4.249 -22.792 1.00 95.06 212 PHE A CA 1
ATOM 1595 C C . PHE A 1 212 ? 15.792 -5.212 -22.351 1.00 95.06 212 PHE A C 1
ATOM 1597 O O . PHE A 1 212 ? 16.541 -5.712 -23.186 1.00 95.06 212 PHE A O 1
ATOM 1604 N N . SER A 1 213 ? 15.900 -5.493 -21.049 1.00 96.38 213 SER A N 1
ATOM 1605 C CA . SER A 1 213 ? 16.969 -6.351 -20.513 1.00 96.38 213 SER A CA 1
ATOM 1606 C C . SER A 1 213 ? 16.538 -7.786 -20.205 1.00 96.38 213 SER A C 1
ATOM 1608 O O . SER A 1 213 ? 17.396 -8.619 -19.910 1.00 96.38 213 SER A O 1
ATOM 1610 N N . GLY A 1 214 ? 15.234 -8.085 -20.201 1.00 95.75 214 GLY A N 1
ATOM 1611 C CA . GLY A 1 214 ? 14.688 -9.367 -19.738 1.00 95.75 214 GLY A CA 1
ATOM 1612 C C . GLY A 1 214 ? 14.792 -9.584 -18.221 1.00 95.75 214 GLY A C 1
ATOM 1613 O O . GLY A 1 214 ? 14.461 -10.660 -17.724 1.00 95.75 214 GLY A O 1
ATOM 1614 N N . LYS A 1 215 ? 15.268 -8.582 -17.471 1.00 96.81 215 LYS A N 1
ATOM 1615 C CA . LYS A 1 215 ? 15.403 -8.620 -16.010 1.00 96.81 215 LYS A CA 1
ATOM 1616 C C . LYS A 1 215 ? 14.132 -8.134 -15.326 1.00 96.81 215 LYS A C 1
ATOM 1618 O O . LYS A 1 215 ? 13.324 -7.422 -15.918 1.00 96.81 215 LYS A O 1
ATOM 1623 N N . VAL A 1 216 ? 13.975 -8.503 -14.063 1.00 97.62 216 VAL A N 1
ATOM 1624 C CA . VAL A 1 216 ? 12.798 -8.194 -13.254 1.00 97.62 216 VAL A CA 1
ATOM 1625 C C . VAL A 1 216 ? 13.105 -7.197 -12.155 1.00 97.62 216 VAL A C 1
ATOM 1627 O O . VAL A 1 216 ? 14.252 -7.101 -11.722 1.00 97.62 216 VAL A O 1
ATOM 1630 N N . PHE A 1 217 ? 12.077 -6.502 -11.673 1.00 97.69 217 PHE A N 1
ATOM 1631 C CA . PHE A 1 217 ? 12.200 -5.617 -10.514 1.00 97.69 217 PHE A CA 1
ATOM 1632 C C . PHE A 1 217 ? 12.745 -6.387 -9.311 1.00 97.69 217 PHE A C 1
ATOM 1634 O O . PHE A 1 217 ? 12.176 -7.402 -8.909 1.00 97.69 217 PHE A O 1
ATOM 1641 N N . ASP A 1 218 ? 13.825 -5.874 -8.739 1.00 96.19 218 ASP A N 1
ATOM 1642 C CA . ASP A 1 218 ? 14.600 -6.499 -7.673 1.00 96.19 218 ASP A CA 1
ATOM 1643 C C . ASP A 1 218 ? 14.801 -5.510 -6.527 1.00 96.19 218 ASP A C 1
ATOM 1645 O O . ASP A 1 218 ? 15.008 -4.319 -6.754 1.00 96.19 218 ASP A O 1
ATOM 1649 N N . LEU A 1 219 ? 14.723 -5.988 -5.289 1.00 95.38 219 LEU A N 1
ATOM 1650 C CA . LEU A 1 219 ? 15.070 -5.185 -4.121 1.00 95.38 219 LEU A CA 1
ATOM 1651 C C . LEU A 1 219 ? 16.560 -5.308 -3.836 1.00 95.38 219 LEU A C 1
ATOM 1653 O O . LEU A 1 219 ? 17.051 -6.405 -3.565 1.00 95.38 219 LEU A O 1
ATOM 1657 N N . GLU A 1 220 ? 17.259 -4.172 -3.824 1.00 94.69 220 GLU A N 1
ATOM 1658 C CA . GLU A 1 220 ? 18.682 -4.137 -3.503 1.00 94.69 220 GLU A CA 1
ATOM 1659 C C . GLU A 1 220 ? 18.957 -4.805 -2.146 1.00 94.69 220 GLU A C 1
ATOM 1661 O O . GLU A 1 220 ? 18.348 -4.491 -1.114 1.00 94.69 220 GLU A O 1
ATOM 1666 N N . GLY A 1 221 ? 19.868 -5.781 -2.168 1.00 92.62 221 GLY A N 1
ATOM 1667 C CA . GLY A 1 221 ? 20.238 -6.561 -0.990 1.00 92.62 221 GLY A CA 1
ATOM 1668 C C . GLY A 1 221 ? 19.108 -7.421 -0.417 1.00 92.62 221 GLY A C 1
ATOM 1669 O O . GLY A 1 221 ? 19.215 -7.830 0.735 1.00 92.62 221 GLY A O 1
ATOM 1670 N N . ALA A 1 222 ? 18.034 -7.679 -1.177 1.00 91.25 222 ALA A N 1
ATOM 1671 C CA . ALA A 1 222 ? 16.867 -8.444 -0.731 1.00 91.25 222 ALA A CA 1
ATOM 1672 C C . ALA A 1 222 ? 16.152 -7.829 0.494 1.00 91.25 222 ALA A C 1
ATOM 1674 O O . ALA A 1 222 ? 15.549 -8.541 1.299 1.00 91.25 222 ALA A O 1
ATOM 1675 N N . THR A 1 223 ? 16.201 -6.500 0.650 1.00 91.25 223 THR A N 1
ATOM 1676 C CA . THR A 1 223 ? 15.640 -5.799 1.820 1.00 91.25 223 THR A CA 1
ATOM 1677 C C . THR A 1 223 ? 14.394 -4.985 1.473 1.00 91.25 223 THR A C 1
ATOM 1679 O O . THR A 1 223 ? 14.272 -4.445 0.382 1.00 91.25 223 THR A O 1
ATOM 1682 N N . SER A 1 224 ? 13.469 -4.833 2.423 1.00 89.94 224 SER A N 1
ATOM 1683 C CA . SER A 1 224 ? 12.314 -3.921 2.302 1.00 89.94 224 SER A CA 1
ATOM 1684 C C . SER A 1 224 ? 12.413 -2.719 3.237 1.00 89.94 224 SER A C 1
ATOM 1686 O O . SER A 1 224 ? 11.400 -2.214 3.719 1.00 89.94 224 SER A O 1
ATOM 1688 N N . ALA A 1 225 ? 13.637 -2.285 3.542 1.00 90.56 225 ALA A N 1
ATOM 1689 C CA . ALA A 1 225 ? 13.845 -1.094 4.347 1.00 90.56 225 ALA A CA 1
ATOM 1690 C C . ALA A 1 225 ? 13.404 0.159 3.571 1.00 90.56 225 ALA A C 1
ATOM 1692 O O . ALA A 1 225 ? 13.550 0.254 2.352 1.00 90.56 225 ALA A O 1
ATOM 1693 N N . ASN A 1 226 ? 12.862 1.142 4.288 1.00 87.50 226 ASN A N 1
ATOM 1694 C CA . ASN A 1 226 ? 12.518 2.433 3.702 1.00 87.50 226 ASN A CA 1
ATOM 1695 C C . ASN A 1 226 ? 13.772 3.078 3.083 1.00 87.50 226 ASN A C 1
ATOM 1697 O O . ASN A 1 226 ? 14.757 3.307 3.783 1.00 87.50 226 ASN A O 1
ATOM 1701 N N . GLY A 1 227 ? 13.722 3.384 1.787 1.00 90.62 227 GLY A N 1
ATOM 1702 C CA . GLY A 1 227 ? 14.839 3.936 1.023 1.00 90.62 227 GLY A CA 1
ATOM 1703 C C . GLY A 1 227 ? 15.630 2.919 0.197 1.00 90.62 227 GLY A C 1
ATOM 1704 O O . GLY A 1 227 ? 16.459 3.347 -0.606 1.00 90.62 227 GLY A O 1
ATOM 1705 N N . THR A 1 228 ? 15.382 1.611 0.341 1.00 95.19 228 THR A N 1
ATOM 1706 C CA . THR A 1 228 ? 16.054 0.583 -0.470 1.00 95.19 228 THR A CA 1
ATOM 1707 C C . THR A 1 228 ? 15.791 0.817 -1.955 1.00 95.19 228 THR A C 1
ATOM 1709 O O . THR A 1 228 ? 14.653 1.066 -2.358 1.00 95.19 228 THR A O 1
ATOM 1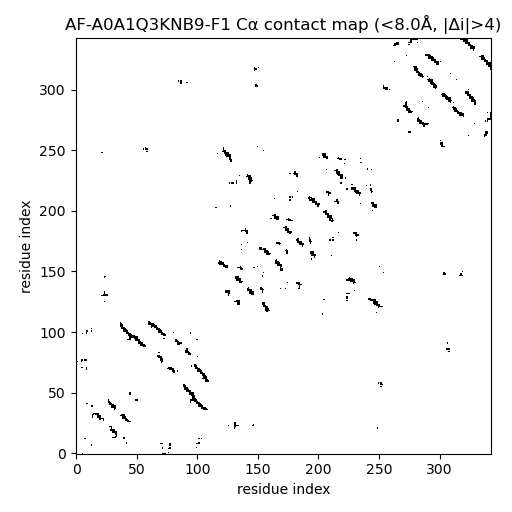712 N N . LYS A 1 229 ? 16.834 0.744 -2.788 1.00 97.56 229 LYS A N 1
ATOM 1713 C CA . LYS A 1 229 ? 16.698 0.939 -4.234 1.00 97.56 229 LYS A CA 1
ATOM 1714 C C . LYS A 1 229 ? 16.006 -0.244 -4.897 1.00 97.56 229 LYS A C 1
ATOM 1716 O O . LYS A 1 229 ? 16.202 -1.397 -4.516 1.00 97.56 229 LYS A O 1
ATOM 1721 N N . VAL A 1 230 ? 15.237 0.063 -5.936 1.00 98.19 230 VAL A N 1
ATOM 1722 C CA . VAL A 1 230 ? 14.710 -0.939 -6.862 1.00 98.19 230 VAL A CA 1
ATOM 1723 C C . VAL A 1 230 ? 15.706 -1.085 -8.006 1.00 98.19 230 VAL A C 1
ATOM 1725 O O . VAL A 1 230 ? 16.049 -0.115 -8.687 1.00 98.19 230 VAL A O 1
ATOM 1728 N N . GLY A 1 231 ? 16.202 -2.298 -8.183 1.00 97.06 231 GLY A N 1
ATOM 1729 C CA . GLY A 1 231 ? 17.047 -2.703 -9.288 1.00 97.06 231 GLY A CA 1
ATOM 1730 C C . GLY A 1 231 ? 16.317 -3.577 -10.303 1.00 97.06 231 GLY A C 1
ATOM 1731 O O . GLY A 1 231 ? 15.100 -3.765 -10.259 1.00 97.06 231 GLY A O 1
ATOM 1732 N N . LEU A 1 232 ? 17.104 -4.117 -11.222 1.00 97.12 232 LEU A N 1
ATOM 1733 C CA . LEU A 1 232 ? 16.723 -5.042 -12.269 1.00 97.12 232 LEU A CA 1
ATOM 1734 C C . LEU A 1 232 ? 17.696 -6.214 -12.242 1.00 97.12 232 LEU A C 1
ATOM 1736 O O . LEU A 1 232 ? 18.893 -6.057 -12.505 1.00 97.12 232 LEU A O 1
ATOM 1740 N N . TYR A 1 233 ? 17.183 -7.401 -11.938 1.00 95.31 233 TYR A N 1
ATOM 1741 C CA . TYR A 1 233 ? 17.995 -8.610 -11.832 1.00 95.31 233 TYR A CA 1
ATOM 1742 C C . TYR A 1 233 ? 17.327 -9.820 -12.482 1.00 95.31 233 TYR A C 1
ATOM 1744 O O . TYR A 1 233 ? 16.164 -9.775 -12.872 1.00 95.31 233 TYR A O 1
ATOM 1752 N N . ALA A 1 234 ? 18.064 -10.918 -12.643 1.00 94.00 234 ALA A N 1
ATOM 1753 C CA . ALA A 1 234 ? 17.453 -12.172 -13.068 1.00 94.00 234 ALA A CA 1
ATOM 1754 C C . ALA A 1 234 ? 16.440 -12.642 -12.007 1.00 94.00 234 ALA A C 1
ATOM 1756 O O . ALA A 1 234 ? 16.725 -12.575 -10.813 1.00 94.00 234 ALA A O 1
ATOM 1757 N N . TYR A 1 235 ? 15.274 -13.143 -12.432 1.00 91.44 235 TYR A N 1
ATOM 1758 C CA . TYR A 1 235 ? 14.239 -13.619 -11.501 1.00 91.44 235 TYR A CA 1
ATOM 1759 C C . TYR A 1 235 ? 14.755 -14.753 -10.598 1.00 91.44 235 TYR A C 1
ATOM 1761 O O . TYR A 1 235 ? 14.596 -14.699 -9.378 1.00 91.44 235 TYR A O 1
ATOM 1769 N N . GLY A 1 236 ? 15.462 -15.721 -11.198 1.00 82.00 236 GLY A N 1
ATOM 1770 C CA . GLY A 1 236 ? 16.011 -16.895 -10.515 1.00 82.00 236 GLY A CA 1
ATOM 1771 C C . GLY A 1 236 ? 14.957 -17.957 -10.178 1.00 82.00 236 GLY A C 1
ATOM 1772 O O . GLY A 1 236 ? 13.787 -17.825 -10.524 1.00 82.00 236 GLY A O 1
ATOM 1773 N N . THR A 1 237 ? 15.390 -19.030 -9.512 1.00 67.69 237 THR A N 1
ATOM 1774 C CA . THR A 1 237 ? 14.536 -20.133 -9.018 1.00 67.69 237 THR A CA 1
ATOM 1775 C C . THR A 1 237 ? 14.704 -20.371 -7.509 1.00 67.69 237 THR A C 1
ATOM 1777 O O . THR A 1 237 ? 14.260 -21.395 -6.995 1.00 67.69 237 THR A O 1
ATOM 1780 N N . SER A 1 238 ? 15.394 -19.467 -6.799 1.00 64.50 238 SER A N 1
ATOM 1781 C CA . SER A 1 238 ? 15.672 -19.565 -5.359 1.00 64.50 238 SER A CA 1
ATOM 1782 C C . SER A 1 238 ? 14.550 -18.958 -4.507 1.00 64.50 238 SER A C 1
ATOM 1784 O O . SER A 1 238 ? 13.662 -18.268 -5.009 1.00 64.50 238 SER A O 1
ATOM 1786 N N . GLN A 1 239 ? 14.627 -19.176 -3.189 1.00 61.28 239 GLN A N 1
ATOM 1787 C CA . GLN A 1 239 ? 13.745 -18.573 -2.180 1.00 61.28 239 GLN A CA 1
ATOM 1788 C C . GLN A 1 239 ? 13.681 -17.033 -2.279 1.00 61.28 239 GLN A C 1
ATOM 1790 O O . GLN A 1 239 ? 12.675 -16.442 -1.896 1.00 61.28 239 GLN A O 1
ATOM 1795 N N . ASP A 1 240 ? 14.699 -16.388 -2.860 1.00 67.44 240 ASP A N 1
ATOM 1796 C CA . ASP A 1 240 ? 14.767 -14.933 -3.060 1.00 67.44 240 ASP A CA 1
ATOM 1797 C C . ASP A 1 240 ? 13.816 -14.422 -4.150 1.00 67.44 240 ASP A C 1
ATOM 1799 O O . ASP A 1 240 ? 13.643 -13.219 -4.296 1.00 67.44 240 ASP A O 1
ATOM 1803 N N . ALA A 1 241 ? 13.152 -15.299 -4.910 1.00 78.12 241 ALA A N 1
ATOM 1804 C CA . ALA A 1 241 ? 12.174 -14.881 -5.915 1.00 78.12 241 ALA A CA 1
ATOM 1805 C C . ALA A 1 241 ? 11.039 -14.022 -5.319 1.00 78.12 241 ALA A C 1
ATOM 1807 O O . ALA A 1 241 ? 10.466 -13.188 -6.022 1.00 78.12 241 ALA A O 1
ATOM 1808 N N . VAL A 1 242 ? 10.739 -14.172 -4.021 1.00 85.88 242 VAL A N 1
ATOM 1809 C CA . VAL A 1 242 ? 9.723 -13.362 -3.329 1.00 85.88 242 VAL A CA 1
ATOM 1810 C C . VAL A 1 242 ? 10.108 -11.886 -3.208 1.00 85.88 242 VAL A C 1
ATOM 1812 O O . VAL A 1 242 ? 9.218 -11.046 -3.190 1.00 85.88 242 VAL A O 1
ATOM 1815 N N . THR A 1 243 ? 11.399 -11.530 -3.187 1.00 87.81 243 THR A N 1
ATOM 1816 C CA . THR A 1 243 ? 11.846 -10.118 -3.161 1.00 87.81 243 THR A CA 1
ATOM 1817 C C . THR A 1 243 ? 11.727 -9.444 -4.530 1.00 87.81 243 THR A C 1
ATOM 1819 O O . THR A 1 243 ? 11.925 -8.236 -4.652 1.00 87.81 243 THR A O 1
ATOM 1822 N N . ARG A 1 244 ? 11.382 -10.228 -5.560 1.00 93.88 244 ARG A N 1
ATOM 1823 C CA . ARG A 1 244 ? 11.176 -9.814 -6.954 1.00 93.88 244 ARG A CA 1
ATOM 1824 C C . ARG A 1 244 ? 9.714 -9.939 -7.387 1.00 93.88 244 ARG A C 1
ATOM 1826 O O . ARG A 1 244 ? 9.408 -9.956 -8.580 1.00 93.88 244 ARG A O 1
ATOM 1833 N N . GLN A 1 245 ? 8.814 -10.069 -6.415 1.00 93.94 245 GLN A N 1
ATOM 1834 C CA . GLN A 1 245 ? 7.376 -10.181 -6.613 1.00 93.94 245 GLN A CA 1
ATOM 1835 C C . GLN A 1 245 ? 6.665 -8.986 -5.991 1.00 93.94 245 GLN A C 1
ATOM 1837 O O . GLN A 1 245 ? 6.963 -8.568 -4.871 1.00 93.94 245 GLN A O 1
ATOM 1842 N N . TRP A 1 246 ? 5.699 -8.460 -6.732 1.00 95.06 246 TRP A N 1
ATOM 1843 C CA . TRP A 1 246 ? 5.089 -7.169 -6.446 1.00 95.06 246 TRP A CA 1
ATOM 1844 C C . TRP A 1 246 ? 3.580 -7.251 -6.593 1.00 95.06 246 TRP A C 1
ATOM 1846 O O . TRP A 1 246 ? 3.082 -7.897 -7.508 1.00 95.06 246 TRP A O 1
ATOM 1856 N N . MET A 1 247 ? 2.843 -6.584 -5.718 1.00 93.38 247 MET A N 1
ATOM 1857 C CA . MET A 1 247 ? 1.392 -6.493 -5.811 1.00 93.38 247 MET A CA 1
ATOM 1858 C C . MET A 1 247 ? 0.982 -5.108 -6.290 1.00 93.38 247 MET A C 1
ATOM 1860 O O . MET A 1 247 ? 1.522 -4.102 -5.836 1.00 93.38 247 MET A O 1
ATOM 1864 N N . PHE A 1 248 ? -0.008 -5.054 -7.175 1.00 92.62 248 PHE A N 1
ATOM 1865 C CA . PHE A 1 248 ? -0.625 -3.805 -7.609 1.00 92.62 248 PHE A CA 1
ATOM 1866 C C . PHE A 1 248 ? -1.894 -3.572 -6.804 1.00 92.62 248 PHE A C 1
ATOM 1868 O O . PHE A 1 248 ? -2.937 -4.170 -7.067 1.00 92.62 248 PHE A O 1
ATOM 1875 N N . VAL A 1 249 ? -1.806 -2.689 -5.817 1.00 88.56 249 VAL A N 1
ATOM 1876 C CA . VAL A 1 249 ? -2.950 -2.303 -4.989 1.00 88.56 249 VAL A CA 1
ATOM 1877 C C . VAL A 1 249 ? -3.523 -1.017 -5.560 1.00 88.56 249 VAL A C 1
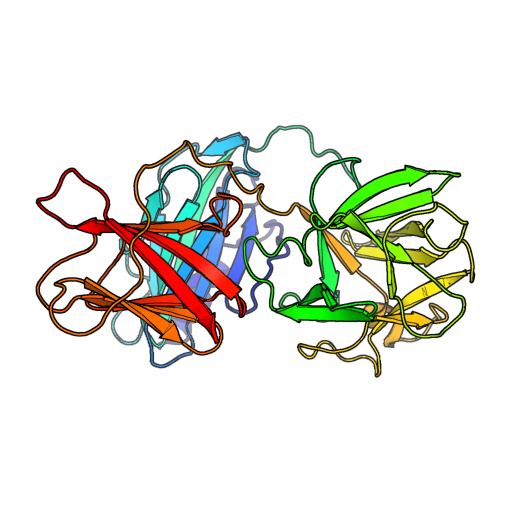ATOM 1879 O O . VAL A 1 249 ? -2.787 -0.049 -5.725 1.00 88.56 249 VAL A O 1
ATOM 1882 N N . LYS A 1 250 ? -4.821 -0.983 -5.886 1.00 86.06 250 LYS A N 1
ATOM 1883 C CA . LYS A 1 250 ? -5.463 0.250 -6.373 1.00 86.06 250 LYS A CA 1
ATOM 1884 C C . LYS A 1 250 ? -5.239 1.367 -5.355 1.00 86.06 250 LYS A C 1
ATOM 1886 O O . LYS A 1 250 ? -5.558 1.201 -4.178 1.00 86.06 250 LYS A O 1
ATOM 1891 N N . ALA A 1 251 ? -4.680 2.484 -5.804 1.00 80.00 251 ALA A N 1
ATOM 1892 C CA . ALA A 1 251 ? -4.494 3.634 -4.940 1.00 80.00 251 ALA A CA 1
ATOM 1893 C C . ALA A 1 251 ? -5.833 4.380 -4.797 1.00 80.00 251 ALA A C 1
ATOM 1895 O O . ALA A 1 251 ? -6.552 4.531 -5.791 1.00 80.00 251 ALA A O 1
ATOM 1896 N N . PRO A 1 252 ? -6.182 4.863 -3.595 1.00 67.06 252 PRO A N 1
ATOM 1897 C CA . PRO A 1 252 ? -7.297 5.787 -3.442 1.00 67.06 252 PRO A CA 1
ATOM 1898 C C . PRO A 1 252 ? -7.067 7.034 -4.310 1.00 67.06 252 PRO A C 1
ATOM 1900 O O . PRO A 1 252 ? -5.969 7.595 -4.338 1.00 67.06 252 PRO A O 1
ATOM 1903 N N . LEU A 1 253 ? -8.086 7.435 -5.073 1.00 53.41 253 LEU A N 1
ATOM 1904 C CA . LEU A 1 253 ? -8.001 8.600 -5.952 1.00 53.41 253 LEU A CA 1
ATOM 1905 C C . LEU A 1 253 ? -7.987 9.883 -5.114 1.00 53.41 253 LEU A C 1
ATOM 1907 O O . LEU A 1 253 ? -8.911 10.134 -4.339 1.00 53.41 253 LEU A O 1
ATOM 1911 N N . LEU A 1 254 ? -6.978 10.732 -5.330 1.00 48.78 254 LEU A N 1
ATOM 1912 C CA . LEU A 1 254 ? -6.999 12.117 -4.861 1.00 48.78 254 LEU A CA 1
ATOM 1913 C C . LEU A 1 254 ? -8.228 12.822 -5.451 1.00 48.78 254 LEU A C 1
ATOM 1915 O O . LEU A 1 254 ? -8.379 12.910 -6.671 1.00 48.78 254 LEU A O 1
ATOM 1919 N N . LYS A 1 255 ? -9.124 13.313 -4.590 1.00 43.62 255 LYS A N 1
ATOM 1920 C CA . LYS A 1 255 ? -10.239 14.165 -5.016 1.00 43.62 255 LYS A CA 1
ATOM 1921 C C . LYS A 1 255 ? -9.714 15.590 -5.184 1.00 43.62 255 LYS A C 1
ATOM 1923 O O . LYS A 1 255 ? -9.127 16.155 -4.267 1.00 43.62 255 LYS A O 1
ATOM 1928 N N . SER A 1 256 ? -9.926 16.181 -6.357 1.00 35.47 256 SER A N 1
ATOM 1929 C CA . SER A 1 256 ? -9.645 17.599 -6.600 1.00 35.47 256 SER A CA 1
ATOM 1930 C C . SER A 1 256 ? -10.513 18.452 -5.675 1.00 35.47 256 SER A C 1
ATOM 1932 O O . SER A 1 256 ? -11.724 18.231 -5.596 1.00 35.47 256 SER A O 1
ATOM 1934 N N . ALA A 1 257 ? -9.927 19.430 -4.988 1.00 36.84 257 ALA A N 1
ATOM 1935 C CA . ALA A 1 257 ? -10.707 20.355 -4.181 1.00 36.84 257 ALA A CA 1
ATOM 1936 C C . ALA A 1 2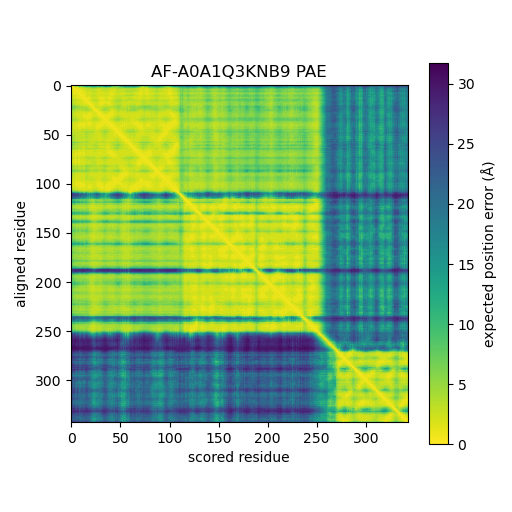57 ? -11.155 21.580 -4.969 1.00 36.84 257 ALA A C 1
ATOM 1938 O O . ALA A 1 257 ? -10.443 22.100 -5.825 1.00 36.84 257 ALA A O 1
ATOM 1939 N N . GLY A 1 258 ? -12.365 22.038 -4.649 1.00 37.31 258 GLY A N 1
ATOM 1940 C CA . GLY A 1 258 ? -12.878 23.320 -5.108 1.00 37.31 258 GLY A CA 1
ATOM 1941 C C . GLY A 1 258 ? -12.042 24.485 -4.573 1.00 37.31 258 GLY A C 1
ATOM 1942 O O . GLY A 1 258 ? -11.459 24.423 -3.492 1.00 37.31 258 GLY A O 1
ATOM 1943 N N . THR A 1 259 ? -12.009 25.562 -5.349 1.00 30.16 259 THR A N 1
ATOM 1944 C CA . THR A 1 259 ? -11.255 26.793 -5.092 1.00 30.16 259 THR A CA 1
ATOM 1945 C C . THR A 1 259 ? -11.694 27.480 -3.794 1.00 30.16 259 THR A C 1
ATOM 1947 O O . THR A 1 259 ? -12.815 27.981 -3.704 1.00 30.16 259 THR A O 1
ATOM 1950 N N . GLY A 1 260 ? -10.803 27.536 -2.801 1.00 36.59 260 GLY A N 1
ATOM 1951 C CA . GLY A 1 260 ? -10.939 28.342 -1.584 1.00 36.59 260 GLY A CA 1
ATOM 1952 C C . GLY A 1 260 ? -9.980 29.538 -1.591 1.00 36.59 260 GLY A C 1
ATOM 1953 O O . GLY A 1 260 ? -8.863 29.441 -2.089 1.00 36.59 260 GLY A O 1
ATOM 1954 N N . SER A 1 261 ? -10.441 30.674 -1.065 1.00 35.38 261 SER A N 1
ATOM 1955 C CA . SER A 1 261 ? -9.768 31.980 -1.108 1.00 35.38 261 SER A CA 1
ATOM 1956 C C . SER A 1 261 ? -8.732 32.175 0.010 1.00 35.38 261 SER A C 1
ATOM 1958 O O . SER A 1 261 ? -8.989 31.787 1.145 1.00 35.38 261 SER A O 1
ATOM 1960 N N . GLY A 1 262 ? -7.643 32.891 -0.311 1.00 44.62 262 GLY A N 1
ATOM 1961 C CA . GLY A 1 262 ? -6.694 33.523 0.623 1.00 44.62 262 GLY A CA 1
ATOM 1962 C C . GLY A 1 262 ? -5.701 32.571 1.298 1.00 44.62 262 GLY A C 1
ATOM 1963 O O . GLY A 1 262 ? -6.093 31.737 2.107 1.00 44.62 262 GLY A O 1
ATOM 1964 N N . VAL A 1 263 ? -4.409 32.711 0.985 1.00 42.09 263 VAL A N 1
ATOM 1965 C CA . VAL A 1 263 ? -3.304 31.971 1.621 1.00 42.09 263 VAL A CA 1
ATOM 1966 C C . VAL A 1 263 ? -2.566 32.919 2.562 1.00 42.09 263 VAL A C 1
ATOM 1968 O O . VAL A 1 263 ? -2.057 33.939 2.106 1.00 42.09 263 VAL A O 1
ATOM 1971 N N . GLU A 1 264 ? -2.482 32.575 3.846 1.00 45.44 264 GLU A N 1
ATOM 1972 C CA . GLU A 1 264 ? -1.628 33.268 4.817 1.00 45.44 264 GLU A CA 1
ATOM 1973 C C . GLU A 1 264 ? -0.407 32.392 5.159 1.00 45.44 264 GLU A C 1
ATOM 1975 O O . GLU A 1 264 ? -0.485 31.156 5.192 1.00 45.44 264 GLU A O 1
ATOM 1980 N N . ASP A 1 265 ? 0.751 33.018 5.389 1.00 42.16 265 ASP A N 1
ATOM 1981 C CA . ASP A 1 265 ? 1.939 32.325 5.895 1.00 42.16 265 ASP A CA 1
ATOM 1982 C C . ASP A 1 265 ? 1.752 32.010 7.387 1.00 42.16 265 ASP A C 1
ATOM 1984 O O . ASP A 1 265 ? 1.290 32.855 8.156 1.00 42.16 265 ASP A O 1
ATOM 1988 N N . ALA A 1 266 ? 2.127 30.800 7.816 1.00 45.38 266 ALA A N 1
ATOM 1989 C CA . ALA A 1 266 ? 2.103 30.429 9.228 1.00 45.38 266 ALA A CA 1
ATOM 1990 C C . ALA A 1 266 ? 3.098 31.308 10.010 1.00 45.38 266 ALA A C 1
ATOM 1992 O O . ALA A 1 266 ? 4.302 31.052 9.999 1.00 45.38 266 ALA A O 1
ATOM 1993 N N . THR A 1 267 ? 2.606 32.357 10.672 1.00 40.41 267 THR A N 1
ATOM 1994 C CA . THR A 1 267 ? 3.403 33.188 11.581 1.00 40.41 267 THR A CA 1
ATOM 1995 C C . THR A 1 267 ? 3.041 32.911 13.034 1.00 40.41 267 THR A C 1
ATOM 1997 O O . THR A 1 267 ? 1.959 32.435 13.374 1.00 40.41 267 THR A O 1
ATOM 2000 N N . ASP A 1 268 ? 4.042 33.105 13.883 1.00 44.56 268 ASP A N 1
ATOM 2001 C CA . ASP A 1 268 ? 4.122 32.577 15.234 1.00 44.56 268 ASP A CA 1
ATOM 2002 C C . ASP A 1 268 ? 3.320 33.416 16.256 1.00 44.56 268 ASP A C 1
ATOM 2004 O O . ASP A 1 268 ? 3.333 34.644 16.231 1.00 44.56 268 ASP A O 1
ATOM 2008 N N . ASN A 1 269 ? 2.728 32.703 17.223 1.00 49.84 269 ASN A N 1
ATOM 2009 C CA . ASN A 1 269 ? 2.458 33.118 18.610 1.00 49.84 269 ASN A CA 1
ATOM 2010 C C . ASN A 1 269 ? 1.138 33.738 19.126 1.00 49.84 269 ASN A C 1
ATOM 2012 O O . ASN A 1 269 ? 1.117 34.103 20.302 1.00 49.84 269 ASN A O 1
ATOM 2016 N N . SER A 1 270 ? -0.007 33.709 18.436 1.00 47.56 270 SER A N 1
ATOM 2017 C CA . SER A 1 270 ? -1.287 34.044 19.126 1.00 47.56 270 SER A CA 1
ATOM 2018 C C . SER A 1 270 ? -2.527 33.243 18.727 1.00 47.56 270 SER A C 1
ATOM 2020 O O . SER A 1 270 ? -3.596 33.448 19.303 1.00 47.56 270 SER A O 1
ATOM 2022 N N . ASP A 1 271 ? -2.401 32.287 17.807 1.00 62.62 271 ASP A N 1
ATOM 2023 C CA . ASP A 1 271 ? -3.562 31.564 17.300 1.00 62.62 271 ASP A CA 1
ATOM 2024 C C . ASP A 1 271 ? -4.050 30.437 18.219 1.00 62.62 271 ASP A C 1
ATOM 2026 O O . ASP A 1 271 ? -3.286 29.658 18.798 1.00 62.62 271 ASP A O 1
ATOM 2030 N N . ALA A 1 272 ? -5.377 30.324 18.281 1.00 67.50 272 ALA A N 1
ATOM 2031 C CA . ALA A 1 272 ? -6.101 29.323 19.054 1.00 67.50 272 ALA A CA 1
ATOM 2032 C C . ALA A 1 272 ? -5.823 27.878 18.587 1.00 67.50 272 ALA A C 1
ATOM 2034 O O . ALA A 1 272 ? -5.971 26.936 19.369 1.00 67.50 272 ALA A O 1
ATOM 2035 N N . VAL A 1 273 ? -5.385 27.720 17.332 1.00 73.94 273 VAL A N 1
ATOM 2036 C CA . VAL A 1 273 ? -4.910 26.478 16.712 1.00 73.94 273 VAL A CA 1
ATOM 2037 C C . VAL A 1 273 ? -3.565 26.771 16.046 1.00 73.94 273 VAL A C 1
ATOM 2039 O O . VAL A 1 273 ? -3.493 27.605 15.149 1.00 73.94 273 VAL A O 1
ATOM 2042 N N . ARG A 1 274 ? -2.503 26.081 16.462 1.00 80.88 274 ARG A N 1
ATOM 2043 C CA . ARG A 1 274 ? -1.162 26.180 15.872 1.00 80.88 274 ARG A CA 1
ATOM 2044 C C . ARG A 1 274 ? -0.925 25.019 14.927 1.00 80.88 274 ARG A C 1
ATOM 2046 O O . ARG A 1 274 ? -1.235 23.883 15.273 1.00 80.88 274 ARG A O 1
ATOM 2053 N N . ILE A 1 275 ? -0.337 25.293 13.770 1.00 84.44 275 ILE A N 1
ATOM 2054 C CA . ILE A 1 275 ? 0.015 24.277 12.780 1.00 84.44 275 ILE A CA 1
ATOM 2055 C C . ILE A 1 275 ? 1.488 24.449 12.426 1.00 84.44 275 ILE A C 1
ATOM 2057 O O . ILE A 1 275 ? 1.923 25.537 12.062 1.00 84.44 275 ILE A O 1
ATOM 2061 N N . ILE A 1 276 ? 2.259 23.377 12.564 1.00 80.00 276 ILE A N 1
ATOM 2062 C CA . ILE A 1 276 ? 3.714 23.373 12.423 1.00 80.00 276 ILE A CA 1
ATOM 2063 C C . ILE A 1 276 ? 4.101 22.242 11.481 1.00 80.00 276 ILE A C 1
ATOM 2065 O O . ILE A 1 276 ? 3.598 21.131 11.604 1.00 80.00 276 ILE A O 1
ATOM 2069 N N . GLY A 1 277 ? 5.032 22.487 10.567 1.00 77.50 277 GLY A N 1
ATOM 2070 C CA . GLY A 1 277 ? 5.679 21.401 9.841 1.00 77.50 277 GLY A CA 1
ATOM 2071 C C . GLY A 1 277 ? 6.813 20.814 10.676 1.00 77.50 277 GLY A C 1
ATOM 2072 O O . GLY A 1 277 ? 7.851 21.447 10.873 1.00 77.50 277 GLY A O 1
ATOM 2073 N N . GLY A 1 278 ? 6.587 19.617 11.205 1.00 68.12 278 GLY A N 1
ATOM 2074 C CA . GLY A 1 278 ? 7.596 18.797 11.864 1.00 68.12 278 GLY A CA 1
ATOM 2075 C C . GLY A 1 278 ? 8.394 17.965 10.860 1.00 68.12 278 GLY A C 1
ATOM 2076 O O . GLY A 1 278 ? 8.273 18.144 9.649 1.00 68.12 278 GLY A O 1
ATOM 2077 N N . ILE A 1 279 ? 9.207 17.042 11.377 1.00 57.09 279 ILE A N 1
ATOM 2078 C CA . ILE A 1 279 ? 9.930 16.070 10.550 1.00 57.09 279 ILE A CA 1
ATOM 2079 C C . ILE A 1 279 ? 8.930 15.014 10.070 1.00 57.09 279 ILE A C 1
ATOM 2081 O O . ILE A 1 279 ? 8.393 14.267 10.888 1.00 57.09 279 ILE A O 1
ATOM 2085 N N . GLY A 1 280 ? 8.659 14.971 8.765 1.00 57.75 280 GLY A N 1
ATOM 2086 C CA . GLY A 1 280 ? 7.747 13.996 8.153 1.00 57.75 280 GLY A CA 1
ATOM 2087 C C . GLY A 1 280 ? 6.282 14.097 8.600 1.00 57.75 280 GLY A C 1
ATOM 2088 O O . GLY A 1 280 ? 5.531 13.127 8.468 1.00 57.75 280 GLY A O 1
ATOM 2089 N N . ALA A 1 281 ? 5.864 15.235 9.162 1.00 74.50 281 ALA A N 1
ATOM 2090 C CA . ALA A 1 281 ? 4.487 15.441 9.590 1.00 74.50 281 ALA A CA 1
ATOM 2091 C C . ALA A 1 281 ? 4.099 16.920 9.694 1.00 74.50 281 ALA A C 1
ATOM 2093 O O . ALA A 1 281 ? 4.927 17.785 9.969 1.00 74.50 281 ALA A O 1
ATOM 2094 N N . ILE A 1 282 ? 2.804 17.194 9.576 1.00 80.50 282 ILE A N 1
ATOM 2095 C CA . ILE A 1 282 ? 2.177 18.426 10.048 1.00 80.50 282 ILE A CA 1
ATOM 2096 C C . ILE A 1 282 ? 1.653 18.162 11.459 1.00 80.50 282 ILE A C 1
ATOM 2098 O O . ILE A 1 282 ? 0.912 17.213 11.702 1.00 80.50 282 ILE A O 1
ATOM 2102 N N . LEU A 1 283 ? 2.053 19.004 12.398 1.00 77.81 283 LEU A N 1
ATOM 2103 C CA . LEU A 1 283 ? 1.640 18.976 13.790 1.00 77.81 283 LEU A CA 1
ATOM 2104 C C . LEU A 1 283 ? 0.608 20.075 13.999 1.00 77.81 283 LEU A C 1
ATOM 2106 O O . LEU A 1 283 ? 0.884 21.240 13.733 1.00 77.81 283 LEU A O 1
ATOM 2110 N N . LEU A 1 284 ? -0.565 19.712 14.492 1.00 84.44 284 LEU A N 1
ATOM 2111 C CA . LEU A 1 284 ? -1.600 20.643 14.909 1.00 84.44 284 LEU A CA 1
ATOM 2112 C C . LEU A 1 284 ? -1.692 20.619 16.435 1.00 84.44 284 LEU A C 1
ATOM 2114 O O . LEU A 1 284 ? -1.796 19.550 17.029 1.00 84.44 284 LEU A O 1
ATOM 2118 N N . PHE A 1 285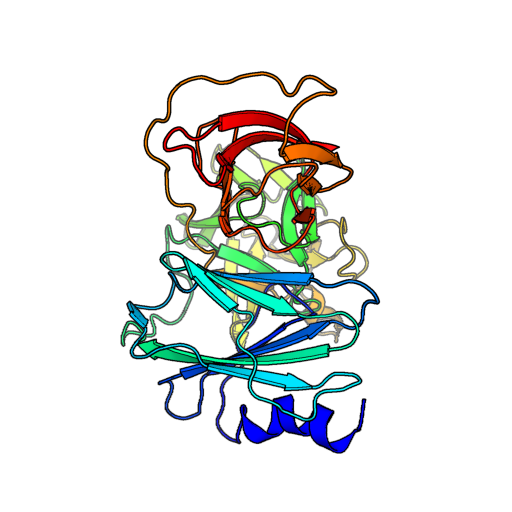 ? -1.689 21.791 17.065 1.00 76.25 285 PHE A N 1
ATOM 2119 C CA . PHE A 1 285 ? -1.873 21.976 18.503 1.00 76.25 285 PHE A CA 1
ATOM 2120 C C . PHE A 1 285 ? -3.048 22.916 18.758 1.00 76.25 285 PHE A C 1
ATOM 2122 O O . PHE A 1 285 ? -3.099 24.022 18.226 1.00 76.25 285 PHE A O 1
ATOM 2129 N N . GLN A 1 286 ? -3.987 22.497 19.593 1.00 79.56 286 GLN A N 1
ATOM 2130 C CA . GLN A 1 286 ? -5.129 23.302 20.010 1.00 79.56 286 GLN A CA 1
ATOM 2131 C C . GLN A 1 286 ? -4.792 23.995 21.329 1.00 79.56 286 GLN A C 1
ATOM 2133 O O . GLN A 1 286 ? -4.697 23.346 22.367 1.00 79.56 286 GLN A O 1
ATOM 2138 N N . VAL A 1 287 ? -4.561 25.308 21.266 1.00 71.00 287 VAL A N 1
ATOM 2139 C CA . VAL A 1 287 ? -4.047 26.116 22.384 1.00 71.00 287 VAL A CA 1
ATOM 2140 C C . VAL A 1 287 ? -5.191 26.714 23.199 1.00 71.00 287 VAL A C 1
ATOM 2142 O O . VAL A 1 287 ? -5.241 26.551 24.413 1.00 71.00 287 VAL A O 1
ATOM 2145 N N . SER A 1 288 ? -6.129 27.385 22.531 1.00 68.38 288 SER A N 1
ATOM 2146 C CA . SER A 1 288 ? -7.306 28.008 23.159 1.00 68.38 288 SER A CA 1
ATOM 2147 C C . SER A 1 288 ? -8.590 27.835 22.339 1.00 68.38 288 SER A C 1
ATOM 2149 O O . SER A 1 288 ? -9.657 28.278 22.757 1.00 68.38 288 SER A O 1
ATOM 2151 N N . GLY A 1 289 ? -8.510 27.162 21.186 1.00 64.81 289 GLY A N 1
ATOM 2152 C CA . GLY A 1 289 ? -9.633 26.895 20.293 1.00 64.81 289 GLY A CA 1
ATOM 2153 C C . GLY A 1 289 ? -9.544 25.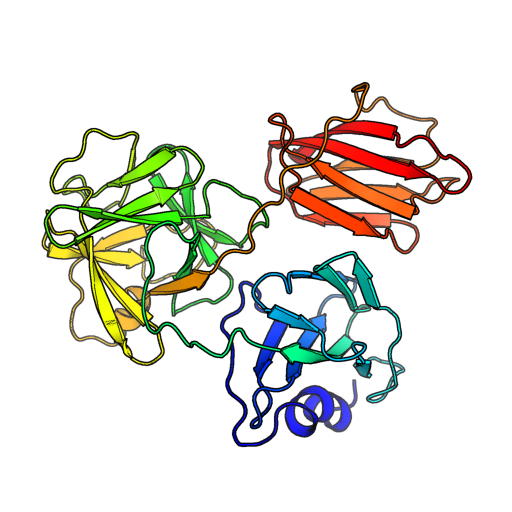507 19.674 1.00 64.81 289 GLY A C 1
ATOM 2154 O O . GLY A 1 289 ? -8.518 24.833 19.744 1.00 64.81 289 GLY A O 1
ATOM 2155 N N . TYR A 1 290 ? -10.650 25.073 19.074 1.00 70.62 290 TYR A N 1
ATOM 2156 C CA . TYR A 1 290 ? -10.806 23.716 18.560 1.00 70.62 290 TYR A CA 1
ATOM 2157 C C . TYR A 1 290 ? -10.985 23.771 17.049 1.00 70.62 290 TYR A C 1
ATOM 2159 O O . TYR A 1 290 ? -11.979 24.318 16.566 1.00 70.62 290 TYR A O 1
ATOM 2167 N N . ALA A 1 291 ? -10.030 23.218 16.299 1.00 72.44 291 ALA A N 1
ATOM 2168 C CA . ALA A 1 291 ? -10.273 22.917 14.898 1.00 72.44 291 ALA A CA 1
ATOM 2169 C C . ALA A 1 291 ? -11.296 21.779 14.845 1.00 72.44 291 ALA A C 1
ATOM 2171 O O . ALA A 1 291 ? -11.119 20.758 15.494 1.00 72.44 291 ALA A O 1
ATOM 2172 N N . LYS A 1 292 ? -12.381 21.947 14.094 1.00 69.12 292 LYS A N 1
ATOM 2173 C CA . LYS A 1 292 ? -13.333 20.864 13.831 1.00 69.12 292 LYS A CA 1
ATOM 2174 C C . LYS A 1 292 ? -12.777 19.916 12.778 1.00 69.12 292 LYS A C 1
ATOM 2176 O O . LYS A 1 292 ? -12.941 18.708 12.873 1.00 69.12 292 LYS A O 1
ATOM 2181 N N . LYS A 1 293 ? -12.121 20.493 11.773 1.00 74.56 293 LYS A N 1
ATOM 2182 C CA . LYS A 1 293 ? -11.651 19.812 10.574 1.00 74.56 293 LYS A CA 1
ATOM 2183 C C . LYS A 1 293 ? -10.348 20.436 10.107 1.00 74.56 293 LYS A C 1
ATOM 2185 O O . LYS A 1 293 ? -10.217 21.658 10.146 1.00 74.56 293 LYS A O 1
ATOM 2190 N N . ILE A 1 294 ? -9.428 19.597 9.654 1.00 81.88 294 ILE A N 1
ATOM 2191 C CA . ILE A 1 294 ? -8.204 19.972 8.953 1.00 81.88 294 ILE A CA 1
ATOM 2192 C C . ILE A 1 294 ? -8.252 19.351 7.558 1.00 81.88 294 ILE A C 1
ATOM 2194 O O . ILE A 1 294 ? -8.626 18.192 7.382 1.00 81.88 294 ILE A O 1
ATOM 2198 N N . MET A 1 295 ? -7.906 20.152 6.566 1.00 82.31 295 MET A N 1
ATOM 2199 C CA . MET A 1 295 ? -7.745 19.775 5.178 1.00 82.31 295 MET A CA 1
ATOM 2200 C C . MET A 1 295 ? -6.330 20.155 4.762 1.00 82.31 295 MET A C 1
ATOM 2202 O O . MET A 1 295 ? -5.878 21.251 5.078 1.00 82.31 295 MET A O 1
ATOM 2206 N N . VAL A 1 296 ? -5.616 19.266 4.091 1.00 82.06 296 VAL A N 1
ATOM 2207 C CA . VAL A 1 296 ? -4.250 19.517 3.622 1.00 82.06 296 VAL A CA 1
ATOM 2208 C C . VAL A 1 296 ? -4.259 19.428 2.111 1.00 82.06 296 VAL A C 1
ATOM 2210 O O . VAL A 1 296 ? -4.834 18.489 1.575 1.00 82.06 296 VAL A O 1
ATOM 2213 N N . TYR A 1 297 ? -3.619 20.377 1.439 1.00 79.88 297 TYR A N 1
ATOM 2214 C CA . TYR A 1 297 ? -3.535 20.455 -0.010 1.00 79.88 297 TYR A CA 1
ATOM 2215 C C . TYR A 1 297 ? -2.089 20.595 -0.476 1.00 79.88 297 TYR A C 1
ATOM 2217 O O . TYR A 1 297 ? -1.257 21.198 0.210 1.00 79.88 297 TYR A O 1
ATOM 2225 N N . THR A 1 298 ? -1.790 20.082 -1.669 1.00 77.56 298 THR A N 1
ATOM 2226 C CA . THR A 1 298 ? -0.545 20.411 -2.376 1.00 77.56 298 THR A CA 1
ATOM 2227 C C . THR A 1 298 ? -0.550 21.889 -2.787 1.00 77.56 298 THR A C 1
ATOM 2229 O O . THR A 1 298 ? -1.600 22.531 -2.852 1.00 77.56 298 THR A O 1
ATOM 2232 N N . MET A 1 299 ? 0.614 22.442 -3.147 1.00 74.81 299 MET A N 1
ATOM 2233 C CA . MET A 1 299 ? 0.688 23.786 -3.750 1.00 74.81 299 MET A CA 1
ATOM 2234 C C . MET A 1 299 ? -0.038 23.894 -5.102 1.00 74.81 299 MET A C 1
ATOM 2236 O O . MET A 1 299 ? -0.313 25.003 -5.550 1.00 74.81 299 MET A O 1
ATOM 2240 N N . ALA A 1 300 ? -0.359 22.764 -5.740 1.00 66.50 300 ALA A N 1
ATOM 2241 C CA . ALA A 1 300 ? -1.179 22.708 -6.949 1.00 66.50 300 ALA A CA 1
ATOM 2242 C C . ALA A 1 300 ? -2.695 22.692 -6.652 1.00 66.50 300 ALA A C 1
ATOM 2244 O O . ALA A 1 300 ? -3.493 22.704 -7.584 1.00 66.50 300 ALA A O 1
ATOM 2245 N N . GLY A 1 301 ? -3.102 22.681 -5.374 1.00 57.66 301 GLY A N 1
ATOM 2246 C CA . GLY A 1 301 ? -4.507 22.689 -4.950 1.00 57.66 301 GLY A CA 1
ATOM 2247 C C . GLY A 1 301 ? -5.156 21.305 -4.817 1.00 57.66 301 GLY A C 1
ATOM 2248 O O . GLY A 1 301 ? -6.371 21.214 -4.659 1.00 57.66 301 GLY A O 1
ATOM 2249 N N . GLU A 1 302 ? -4.383 20.219 -4.865 1.00 57.94 302 GLU A N 1
ATOM 2250 C CA . GLU A 1 302 ? -4.911 18.854 -4.712 1.00 57.94 302 GLU A CA 1
ATOM 2251 C C . GLU A 1 302 ? -5.140 18.520 -3.233 1.00 57.94 302 GLU A C 1
ATOM 2253 O O . GLU A 1 302 ? -4.222 18.702 -2.438 1.00 57.94 302 GLU A O 1
ATOM 2258 N N . GLU A 1 303 ? -6.324 18.020 -2.851 1.00 75.06 303 GLU A N 1
ATOM 2259 C CA . GLU A 1 303 ? -6.632 17.629 -1.462 1.00 75.06 303 GLU A CA 1
ATOM 2260 C C . GLU A 1 303 ? -5.899 16.337 -1.090 1.00 75.06 303 GLU A C 1
ATOM 2262 O O . GLU A 1 303 ? -6.223 15.257 -1.574 1.00 75.06 303 GLU A O 1
ATOM 2267 N N . ILE A 1 304 ? -4.918 16.451 -0.199 1.00 63.75 304 ILE A N 1
ATOM 2268 C CA . ILE A 1 304 ? -4.133 15.345 0.360 1.00 63.75 304 ILE A CA 1
ATOM 2269 C C . ILE A 1 304 ? -4.818 14.758 1.589 1.00 63.75 304 ILE A C 1
ATOM 2271 O O . ILE A 1 304 ? -4.709 13.575 1.865 1.00 63.75 304 ILE A O 1
ATOM 2275 N N . LEU A 1 305 ? -5.502 15.566 2.386 1.00 68.94 305 LEU A N 1
ATOM 2276 C CA . LEU A 1 305 ? -6.158 15.074 3.590 1.00 68.94 305 LEU A CA 1
ATOM 2277 C C . LEU A 1 305 ? -7.404 15.890 3.843 1.00 68.94 305 LEU A C 1
ATOM 2279 O O . LEU A 1 305 ? -7.389 17.102 3.668 1.00 68.94 305 LEU A O 1
ATOM 2283 N N . LYS A 1 306 ? -8.430 15.235 4.373 1.00 76.00 306 LYS A N 1
ATOM 2284 C CA . LYS A 1 306 ? -9.538 15.882 5.058 1.00 76.00 306 LYS A CA 1
ATOM 2285 C C . LYS A 1 306 ? -9.938 15.020 6.234 1.00 76.00 306 LYS A C 1
ATOM 2287 O O . LYS A 1 306 ? -10.420 13.912 6.043 1.00 76.00 306 LYS A O 1
ATOM 2292 N N . GLN A 1 307 ? -9.718 15.522 7.440 1.00 65.38 307 GLN A N 1
ATOM 2293 C CA . GLN A 1 307 ? -10.046 14.793 8.657 1.00 65.38 307 GLN A CA 1
ATOM 2294 C C . GLN A 1 307 ? -10.641 15.717 9.702 1.00 65.38 307 GLN A C 1
ATOM 2296 O O . GLN A 1 307 ? -10.278 16.891 9.802 1.00 65.38 307 GLN A O 1
ATOM 2301 N N . ASP A 1 308 ? -11.538 15.172 10.507 1.00 66.75 308 ASP A N 1
ATOM 2302 C CA . ASP A 1 308 ? -11.948 15.827 11.736 1.00 66.75 308 ASP A CA 1
ATOM 2303 C C . ASP A 1 308 ? -10.791 15.782 12.749 1.00 66.75 308 ASP A C 1
ATOM 2305 O O . ASP A 1 308 ? -9.998 14.836 12.775 1.00 66.75 308 ASP A O 1
ATOM 2309 N N . VAL A 1 309 ? -10.650 16.833 13.553 1.00 68.50 309 VAL A N 1
ATOM 2310 C CA . VAL A 1 309 ? -9.569 16.930 14.542 1.00 68.50 309 VAL A CA 1
ATOM 2311 C C . VAL A 1 309 ? -10.113 16.537 15.914 1.00 68.50 309 VAL A C 1
ATOM 2313 O O . VAL A 1 309 ? -11.144 17.041 16.357 1.00 68.50 309 VAL A O 1
ATOM 2316 N N . TYR A 1 310 ? -9.413 15.624 16.591 1.00 60.88 310 TYR A N 1
ATOM 2317 C CA . TYR A 1 310 ? -9.807 15.097 17.897 1.00 60.88 310 TYR A CA 1
ATOM 2318 C C . TYR A 1 310 ? -8.714 15.319 18.939 1.00 60.88 310 TYR A C 1
ATOM 2320 O O . TYR A 1 310 ? -7.584 14.876 18.756 1.00 60.88 310 TYR A O 1
ATOM 2328 N N . GLY A 1 311 ? -9.080 15.882 20.092 1.00 66.31 311 GLY A N 1
ATOM 2329 C CA . GLY A 1 311 ? -8.165 16.086 21.220 1.00 66.31 311 GLY A CA 1
ATOM 2330 C C . GLY A 1 311 ? -7.459 17.442 21.196 1.00 66.31 311 GLY A C 1
ATOM 2331 O O . GLY A 1 311 ? -7.935 18.378 20.565 1.00 66.31 311 GLY A O 1
ATOM 2332 N N . SER A 1 312 ? -6.360 17.566 21.944 1.00 67.88 312 SER A N 1
ATOM 2333 C CA . SER A 1 312 ? -5.573 18.804 22.067 1.00 67.88 312 SER A CA 1
ATOM 2334 C C . SER A 1 312 ? -4.464 18.931 21.018 1.00 67.88 312 SER A C 1
ATOM 2336 O O . SER A 1 312 ? -3.848 19.989 20.891 1.00 67.88 312 SER A O 1
ATOM 2338 N N . SER A 1 313 ? -4.200 17.872 20.255 1.00 68.44 313 SER A N 1
ATOM 2339 C CA . SER A 1 313 ? -3.250 17.881 19.150 1.00 68.44 313 SER A CA 1
ATOM 2340 C C . SER A 1 313 ? -3.596 16.823 18.105 1.00 68.44 313 SER A C 1
ATOM 2342 O O . SER A 1 313 ? -4.259 15.829 18.401 1.00 68.44 313 SER A O 1
ATOM 2344 N N . ALA A 1 314 ? -3.127 17.035 16.879 1.00 68.62 314 ALA A N 1
ATOM 2345 C CA . ALA A 1 314 ? -3.166 16.049 15.811 1.00 68.62 314 ALA A CA 1
ATOM 2346 C C . ALA A 1 314 ? -1.823 16.007 15.084 1.00 68.62 314 ALA A C 1
ATOM 2348 O O . ALA A 1 314 ? -1.143 17.019 14.936 1.00 68.62 314 ALA A O 1
ATOM 2349 N N . VAL A 1 315 ? -1.454 14.820 14.618 1.00 71.94 315 VAL A N 1
ATOM 2350 C CA . VAL A 1 315 ? -0.278 14.606 13.777 1.00 71.94 315 VAL A CA 1
ATOM 2351 C C . VAL A 1 315 ? -0.784 14.097 12.442 1.00 71.94 315 VAL A C 1
ATOM 2353 O O . VAL A 1 315 ? -1.526 13.119 12.393 1.00 71.94 315 VAL A O 1
ATOM 2356 N N . VAL A 1 316 ? -0.399 14.775 11.372 1.00 73.62 316 VAL A N 1
ATOM 2357 C CA . VAL A 1 316 ? -0.667 14.378 9.995 1.00 73.62 316 VAL A CA 1
ATOM 2358 C C . VAL A 1 316 ? 0.664 13.961 9.382 1.00 73.62 316 VAL A C 1
ATOM 2360 O O . VAL A 1 316 ? 1.440 14.835 8.996 1.00 73.62 316 VAL A O 1
ATOM 2363 N N . PRO A 1 317 ? 0.970 12.657 9.311 1.00 66.25 317 PRO A N 1
ATOM 2364 C CA . PRO A 1 317 ? 2.166 12.179 8.633 1.00 66.25 317 PRO A CA 1
ATOM 2365 C C . PRO A 1 317 ? 2.119 12.577 7.158 1.00 66.25 317 PRO A C 1
ATOM 2367 O O . PRO A 1 317 ? 1.152 12.271 6.462 1.00 66.25 317 PRO A O 1
ATOM 2370 N N . ILE A 1 318 ? 3.143 13.281 6.687 1.00 70.25 318 ILE A N 1
ATOM 2371 C CA . ILE A 1 318 ? 3.218 13.757 5.307 1.00 70.25 318 ILE A CA 1
ATOM 2372 C C . ILE A 1 318 ? 4.677 14.019 4.929 1.00 70.25 318 ILE A C 1
ATOM 2374 O O . ILE A 1 318 ? 5.492 14.388 5.772 1.00 70.25 318 ILE A O 1
ATOM 2378 N N . HIS A 1 319 ? 5.035 13.801 3.666 1.00 58.22 319 HIS A N 1
ATOM 2379 C CA . HIS A 1 319 ? 6.419 13.942 3.224 1.00 58.22 319 HIS A CA 1
ATOM 2380 C C . HIS A 1 319 ? 6.902 15.398 3.291 1.00 58.22 319 HIS A C 1
ATOM 2382 O O . HIS A 1 319 ? 6.104 16.336 3.233 1.00 58.22 319 HIS A O 1
ATOM 2388 N N . LYS A 1 320 ? 8.226 15.588 3.364 1.00 69.56 320 LYS A N 1
ATOM 2389 C CA . LYS A 1 320 ? 8.865 16.905 3.264 1.00 69.56 320 LYS A CA 1
ATOM 2390 C C . LYS A 1 320 ? 8.349 17.645 2.032 1.00 69.56 320 LYS A C 1
ATOM 2392 O O . LYS A 1 320 ? 8.493 17.163 0.913 1.00 69.56 320 LYS A O 1
ATOM 2397 N N . GLY A 1 321 ? 7.790 18.826 2.236 1.00 74.00 321 GLY A N 1
ATOM 2398 C CA . GLY A 1 321 ? 7.117 19.563 1.179 1.00 74.00 321 GLY A CA 1
ATOM 2399 C C . GLY A 1 321 ? 6.454 20.820 1.709 1.00 74.00 321 GLY A C 1
ATOM 2400 O O . GLY A 1 321 ? 6.455 21.085 2.912 1.00 74.00 321 GLY A O 1
ATOM 2401 N N . ILE A 1 322 ? 5.907 21.606 0.790 1.00 79.88 322 ILE A N 1
ATOM 2402 C CA . ILE A 1 322 ? 5.112 22.784 1.121 1.00 79.88 322 ILE A CA 1
ATOM 2403 C C . ILE A 1 322 ? 3.652 22.440 0.856 1.00 79.88 322 ILE A C 1
ATOM 2405 O O . ILE A 1 322 ? 3.312 21.994 -0.240 1.00 79.88 322 ILE A O 1
ATOM 2409 N N . TYR A 1 323 ? 2.808 22.680 1.852 1.00 84.19 323 TYR A N 1
ATOM 2410 C CA . TYR A 1 323 ? 1.383 22.377 1.804 1.00 84.19 323 TYR A CA 1
ATOM 2411 C C . TYR A 1 323 ? 0.550 23.587 2.187 1.00 84.19 323 TYR A C 1
ATOM 2413 O O . TYR A 1 323 ? 1.000 24.440 2.951 1.00 84.19 323 TYR A O 1
ATOM 2421 N N . LEU A 1 324 ? -0.685 23.624 1.700 1.00 85.25 324 LEU A N 1
ATOM 2422 C CA . LEU A 1 324 ? -1.723 24.490 2.242 1.00 85.25 324 LEU A CA 1
ATOM 2423 C C . LEU A 1 324 ? -2.538 23.674 3.235 1.00 85.25 324 LEU A C 1
ATOM 2425 O O . LEU A 1 324 ? -3.050 22.613 2.901 1.00 85.25 324 LEU A O 1
ATOM 2429 N N . VAL A 1 325 ? -2.662 24.153 4.459 1.00 86.31 325 VAL A N 1
ATOM 2430 C CA . VAL A 1 325 ? -3.469 23.515 5.489 1.00 86.31 325 VAL A CA 1
ATOM 2431 C C . VAL A 1 325 ? -4.653 24.408 5.780 1.00 86.31 325 VAL A C 1
ATOM 2433 O O . VAL A 1 325 ? -4.510 25.458 6.404 1.00 86.31 325 VAL A O 1
ATOM 2436 N N . CYS A 1 326 ? -5.829 23.985 5.337 1.00 85.19 326 CYS A N 1
ATOM 2437 C CA . CYS A 1 326 ? -7.071 24.653 5.670 1.00 85.19 326 CYS A CA 1
ATOM 2438 C C . CYS A 1 326 ? -7.680 24.023 6.918 1.00 85.19 326 CYS A C 1
ATOM 2440 O O . CYS A 1 326 ? -7.789 22.807 7.016 1.00 85.19 326 CYS A O 1
ATOM 2442 N N . TYR A 1 327 ? -8.142 24.818 7.869 1.00 83.19 327 TYR A N 1
ATOM 2443 C CA . TYR A 1 327 ? -8.824 24.315 9.052 1.00 83.19 327 TYR A CA 1
ATOM 2444 C C . TYR A 1 327 ? -10.004 25.203 9.421 1.00 83.19 327 TYR A C 1
ATOM 2446 O O . TYR A 1 327 ? -9.985 26.416 9.221 1.00 83.19 327 TYR A O 1
ATOM 2454 N N . GLN A 1 328 ? -11.054 24.594 9.962 1.00 75.81 328 GLN A N 1
ATOM 2455 C CA . GLN A 1 328 ? -12.225 25.324 10.440 1.00 75.81 328 GLN A CA 1
ATOM 2456 C C . GLN A 1 328 ? -12.240 25.316 11.964 1.00 75.81 328 GLN A C 1
ATOM 2458 O O . GLN A 1 328 ? -12.244 24.246 12.569 1.00 75.81 328 GLN A O 1
ATOM 2463 N N . VAL A 1 329 ? -12.250 26.496 12.583 1.00 75.56 329 VAL A N 1
ATOM 2464 C CA . VAL A 1 329 ? -12.336 26.649 14.043 1.00 75.56 329 VAL A CA 1
ATOM 2465 C C . VAL A 1 329 ? -13.804 26.620 14.474 1.00 75.56 329 VAL A C 1
ATOM 2467 O O . VAL A 1 329 ? -14.651 27.228 13.822 1.00 75.56 329 VAL A O 1
ATOM 2470 N N . ASN A 1 330 ? -14.121 25.928 15.570 1.00 67.38 330 ASN A N 1
ATOM 2471 C CA . ASN A 1 330 ? -15.460 25.951 16.165 1.00 67.38 330 ASN A CA 1
ATOM 2472 C C . ASN A 1 330 ? -15.912 27.395 16.447 1.00 67.38 330 ASN A C 1
ATOM 2474 O O . ASN A 1 330 ? -15.183 28.163 17.069 1.00 67.38 330 ASN A O 1
ATOM 2478 N N . GLY A 1 331 ? -17.123 27.743 16.000 1.00 65.19 331 GLY A N 1
ATOM 2479 C CA . GLY A 1 331 ? -17.679 29.096 16.121 1.00 65.19 331 GLY A CA 1
ATOM 2480 C C . GLY A 1 331 ? -17.304 30.057 14.984 1.00 65.19 331 GLY A C 1
ATOM 2481 O O . GLY A 1 331 ? -17.751 31.199 15.007 1.00 65.19 331 GLY A O 1
ATOM 2482 N N . SER A 1 332 ? -16.526 29.614 13.987 1.00 66.56 332 SER A N 1
ATOM 2483 C CA . SER A 1 332 ? -16.248 30.362 12.753 1.00 66.56 332 SER A CA 1
ATOM 2484 C C . SER A 1 332 ? -16.752 29.604 11.523 1.00 66.56 332 SER A C 1
ATOM 2486 O O . SER A 1 332 ? -16.408 28.438 11.305 1.00 66.56 332 SER A O 1
ATOM 2488 N N . ASP A 1 333 ? -17.505 30.293 10.665 1.00 60.25 333 ASP A N 1
ATOM 2489 C CA . ASP A 1 333 ? -17.934 29.757 9.366 1.00 60.25 333 ASP A CA 1
ATOM 2490 C C . ASP A 1 333 ? -16.857 29.888 8.284 1.00 60.25 333 ASP A C 1
ATOM 2492 O O . ASP A 1 333 ? -16.939 29.246 7.237 1.00 60.25 333 ASP A O 1
ATOM 2496 N N . LYS A 1 334 ? -15.813 30.690 8.529 1.00 69.69 334 LYS A N 1
ATOM 2497 C CA . LYS A 1 334 ? -14.715 30.872 7.578 1.00 69.69 334 LYS A CA 1
ATOM 2498 C C . LYS A 1 334 ? -13.568 29.903 7.888 1.00 69.69 334 LYS A C 1
ATOM 2500 O O . LYS A 1 334 ? -13.051 29.944 9.013 1.00 69.69 334 LYS A O 1
ATOM 2505 N N . PRO A 1 335 ? -13.155 29.047 6.931 1.00 71.25 335 PRO A N 1
ATOM 2506 C CA . PRO A 1 335 ? -11.941 28.256 7.071 1.00 71.25 335 PRO A CA 1
ATOM 2507 C C . PRO A 1 335 ? -10.718 29.178 7.032 1.00 71.25 335 PRO A C 1
ATOM 2509 O O . PRO A 1 335 ? -10.673 30.130 6.254 1.00 71.25 335 PRO A O 1
ATOM 2512 N N . LYS A 1 336 ? -9.732 28.892 7.879 1.00 81.56 336 LYS A N 1
ATOM 2513 C CA . LYS A 1 336 ? -8.401 29.503 7.831 1.00 81.56 336 LYS A CA 1
ATOM 2514 C C . LYS A 1 336 ? -7.491 28.633 6.975 1.00 81.56 336 LYS A C 1
ATOM 2516 O O . LYS A 1 336 ? -7.595 27.415 7.067 1.00 81.56 336 LYS A O 1
ATOM 2521 N N . THR A 1 337 ? -6.584 29.235 6.214 1.00 82.06 337 THR A N 1
ATOM 2522 C CA . THR A 1 337 ? -5.614 28.520 5.371 1.00 82.06 337 THR A CA 1
ATOM 2523 C C . THR A 1 337 ? -4.212 28.975 5.721 1.00 82.06 337 THR A C 1
ATOM 2525 O O . THR A 1 337 ? -3.915 30.162 5.619 1.00 82.06 337 THR A O 1
ATOM 2528 N N . VAL A 1 338 ? -3.345 28.039 6.100 1.00 82.44 338 VAL A N 1
ATOM 2529 C CA . VAL A 1 338 ? -1.943 28.322 6.416 1.00 82.44 338 VAL A CA 1
ATOM 2530 C C . VAL A 1 338 ? -1.011 27.532 5.518 1.00 82.44 338 VAL A C 1
ATOM 2532 O O . VAL A 1 338 ? -1.210 26.340 5.287 1.00 82.44 338 VAL A O 1
ATOM 2535 N N . LYS A 1 339 ? 0.038 28.178 5.020 1.00 84.12 339 LYS A N 1
ATOM 2536 C CA . LYS A 1 339 ? 1.117 27.494 4.307 1.00 84.12 339 LYS A CA 1
ATOM 2537 C C . LYS A 1 339 ? 2.083 26.851 5.303 1.00 84.12 339 LYS A C 1
ATOM 2539 O O . LYS A 1 339 ? 2.590 27.519 6.200 1.00 84.12 339 LYS A O 1
ATOM 2544 N N . VAL A 1 340 ? 2.363 25.559 5.139 1.00 82.25 340 VAL A N 1
ATOM 2545 C CA . VAL A 1 340 ? 3.177 24.768 6.071 1.00 82.25 340 VAL A CA 1
ATOM 2546 C C . VAL A 1 340 ? 4.320 24.091 5.331 1.00 82.25 340 VAL A C 1
ATOM 2548 O O . VAL A 1 340 ? 4.098 23.319 4.400 1.00 82.25 340 VAL A O 1
ATOM 2551 N N . LEU A 1 341 ? 5.550 24.366 5.768 1.00 81.50 341 LEU A N 1
ATOM 2552 C CA . LEU A 1 341 ? 6.747 23.658 5.320 1.00 81.50 341 LEU A CA 1
ATOM 2553 C C . LEU A 1 341 ? 7.019 22.478 6.248 1.00 81.50 341 LEU A C 1
ATOM 2555 O O . LEU A 1 341 ? 7.468 22.674 7.376 1.00 81.50 341 LEU A O 1
ATOM 2559 N N . VAL A 1 342 ? 6.804 21.267 5.752 1.00 78.38 342 VAL A N 1
ATOM 2560 C CA . VAL A 1 342 ? 7.144 20.021 6.446 1.00 78.38 342 VAL A CA 1
ATOM 2561 C C . VAL A 1 342 ? 8.603 19.697 6.173 1.00 78.38 342 VAL A C 1
ATOM 2563 O O . VAL A 1 342 ? 9.045 19.787 5.025 1.00 78.38 342 VAL A O 1
ATOM 2566 N N . ARG A 1 343 ? 9.348 19.375 7.233 1.00 60.03 343 ARG A N 1
ATOM 2567 C CA . ARG A 1 343 ? 10.793 19.135 7.187 1.00 60.03 343 ARG A CA 1
ATOM 2568 C C . ARG A 1 343 ? 11.120 17.669 6.947 1.00 60.03 343 ARG A C 1
ATOM 2570 O O . ARG A 1 343 ? 10.341 16.792 7.377 1.00 60.03 343 ARG A O 1
#

Mean predicted aligned error: 10.89 Å

pLDDT: mean 83.04, std 14.6, range [30.16, 98.44]

Sequence (343 aa):
MKNYYVRQQFSRYIPAGSRFLAIPNNQMLAAFTPSGDSLVVVAVNNTDMSQVHAMDLSLFKSLTGNPSATRTSGTENNAKATDFTLSGSVLHVKTPARSITTVVIPILTDGAVVSGLQEELPYLIVSRTSNDVVVKSSGTSTIVSNYFYGDSSQVWKLSVKEGGYSIKNLQGLTLTDTGAYYLTASPSPGGAGQIFNMENTGDDYYKITSLFSGKVFDLEGATSANGTKVGLYAYGTSQDAVTRQWMFVKAPLLKSAGTGSGVEDATDNSDAVRIIGGIGAILLFQVSGYAKKIMVYTMAGEEILKQDVYGSSAVVPIHKGIYLVCYQVNGSDKPKTVKVLVR

Solvent-accessible surface area (backbone atoms only — not comparable to full-atom values): 18276 Å² total; per-residue (Å²): 108,61,68,67,40,58,51,43,56,45,60,72,68,56,47,91,70,39,47,75,51,94,48,67,35,88,46,48,48,40,27,32,39,64,86,58,47,28,43,32,38,37,37,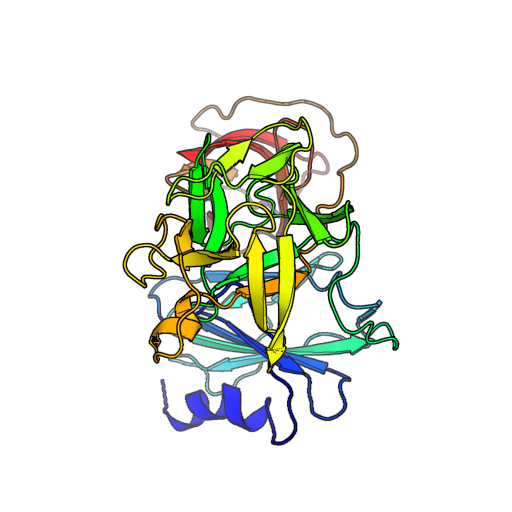50,28,86,45,91,52,69,47,73,48,78,43,76,46,73,90,36,71,42,70,76,51,76,68,46,38,31,26,25,26,85,88,36,72,56,32,84,45,76,61,56,48,74,58,88,53,32,38,37,40,56,34,50,42,49,21,38,37,26,35,42,34,33,34,36,66,78,83,67,81,73,79,76,90,60,68,74,45,47,19,30,44,28,41,65,77,31,53,38,27,24,43,26,55,54,80,58,38,26,23,28,27,66,65,51,81,74,44,41,48,38,34,32,27,35,41,83,44,97,95,25,32,28,46,30,27,71,76,59,32,26,45,29,51,79,82,55,51,59,30,24,27,40,69,80,80,91,49,58,31,34,24,27,40,81,43,78,75,57,95,74,23,26,40,45,26,31,68,57,74,70,24,19,47,25,32,51,91,73,45,74,52,74,65,31,42,30,24,43,34,76,65,76,91,56,87,67,36,48,50,32,26,32,27,73,44,77,44,84,79,75,54,78,52,81,94,77,83,74,85,41,75,69,73,90,88,81,63,34,59,43,73,43,39,37,80,42,17,40,38,35,39,41,73,81,39,50,48,53,32,42,31,32,22,41,84,88,49,41,40,52,42,74,45,71,54,67,84,59,51,48,76,45,78,37,72,64,42,61,31,36,37,35,33,29,40,71,95,47,94,62,66,47,38,31,44,36,57,23,70

Radius of gyration: 21.36 Å; Cα contacts (8 Å, |Δi|>4): 851; chains: 1; bounding box: 47×54×58 Å

Nearest PDB structures (foldseek):
  1sr4-assembly1_A  TM=7.671E-01  e=2.210E-05  [Haemophilus] ducreyi
  6krl-assembly1_A  TM=8.237E-01  e=7.929E-03  Saccharomyces uvarum
  4gov-assembly2_B  TM=4.497E-01  e=2.557E-05  Homo sapiens
  6i0z-assembly2_B  TM=3.504E-01  e=4.810E-05  Homo sapiens
  7zau-assembly4_G  TM=3.542E-01  e=1.272E-04  Homo sapiens